Protein AF-A0A5N5GN73-F1 (afdb_monomer_lite)

InterPro domains:
  IPR004364 Aminoacyl-tRNA synthetase, class II (D/K/N) [PF00152] (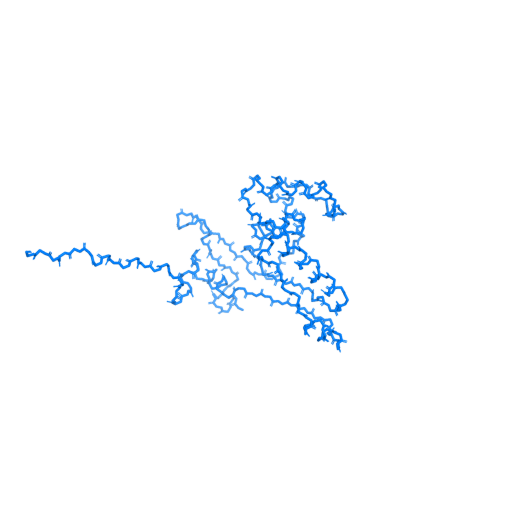78-173)
  IPR006195 Aminoacyl-tRNA synthetase, class II [PS50862] (1-175)
  IPR045864 Class II Aminoacyl-tRNA synthetase/Biotinyl protein ligase (BPL) and lipoyl protein ligase (LPL) [G3DSA:3.30.930.10] (1-94)
  IPR045864 Class II Aminoacyl-tRNA synthetase/Biotinyl protein ligase (BPL) and lipoyl protein ligase (LPL) [G3DSA:3.30.930.10] (95-174)
  IPR045864 Class II Aminoacyl-tRNA synthetase/Biotinyl protein ligase (BPL) and lipoyl protein ligase (LPL) [SSF55681] (2-174)

Structure (mmCIF, N/CA/C/O backbone):
data_AF-A0A5N5GN73-F1
#
_entry.id   AF-A0A5N5GN73-F1
#
loop_
_atom_site.group_PDB
_atom_site.id
_atom_site.type_symbol
_atom_site.label_atom_id
_atom_site.label_alt_id
_atom_site.label_comp_id
_atom_site.label_asym_id
_atom_site.label_entity_id
_atom_site.label_seq_id
_atom_site.pdbx_PDB_ins_code
_atom_site.Cartn_x
_atom_site.Cartn_y
_atom_site.Cartn_z
_atom_site.occupancy
_atom_site.B_iso_or_equiv
_atom_site.auth_seq_id
_atom_site.auth_comp_id
_atom_site.auth_asym_id
_atom_site.auth_atom_id
_atom_site.pdbx_PDB_model_num
ATOM 1 N N . MET A 1 1 ? -19.623 6.384 3.994 1.00 83.19 1 MET A N 1
ATOM 2 C CA . MET A 1 1 ? -19.150 5.211 4.756 1.00 83.19 1 MET A CA 1
ATOM 3 C C . MET A 1 1 ? -19.052 5.470 6.258 1.00 83.19 1 MET A C 1
ATOM 5 O O . MET A 1 1 ? -20.033 5.169 6.905 1.00 83.19 1 MET A O 1
ATOM 9 N N . VAL A 1 2 ? -17.987 6.051 6.840 1.00 85.25 2 VAL A N 1
ATOM 10 C CA . VAL A 1 2 ? -17.882 6.176 8.324 1.00 85.25 2 VAL A CA 1
ATOM 11 C C . VAL A 1 2 ? -19.100 6.877 8.938 1.00 85.25 2 VAL A C 1
ATOM 13 O O . VAL A 1 2 ? -19.810 6.265 9.722 1.00 85.25 2 VAL A O 1
ATOM 16 N N . LYS A 1 3 ? -19.448 8.080 8.459 1.00 87.88 3 LYS A N 1
ATOM 17 C CA . LYS A 1 3 ? -20.665 8.802 8.883 1.00 87.88 3 LYS A CA 1
ATOM 18 C C . LYS A 1 3 ? -21.958 7.992 8.770 1.00 87.88 3 LYS A C 1
ATOM 20 O O . LYS A 1 3 ? -22.869 8.183 9.564 1.00 87.88 3 LYS A O 1
ATOM 25 N N . GLU A 1 4 ? -22.051 7.140 7.762 1.00 90.25 4 GLU A N 1
ATOM 26 C CA . GLU A 1 4 ? -23.243 6.337 7.492 1.00 90.25 4 GLU A CA 1
ATOM 27 C C . GLU A 1 4 ? -23.333 5.127 8.429 1.00 90.25 4 GLU A C 1
ATOM 29 O O . GLU A 1 4 ? -24.420 4.791 8.878 1.00 90.25 4 GLU A O 1
ATOM 34 N N . LEU A 1 5 ? -22.192 4.522 8.774 1.00 87.69 5 LEU A N 1
ATOM 35 C CA . LEU A 1 5 ? -22.117 3.353 9.649 1.00 87.69 5 LEU A CA 1
ATOM 36 C C . LEU A 1 5 ? -22.121 3.719 11.140 1.00 87.69 5 LEU A C 1
ATOM 38 O O . LEU A 1 5 ? -22.726 3.012 11.937 1.00 87.69 5 LEU A O 1
ATOM 42 N N . THR A 1 6 ? -21.453 4.808 11.529 1.00 86.19 6 THR A N 1
ATOM 43 C CA . THR A 1 6 ? -21.243 5.181 12.942 1.00 86.19 6 THR A CA 1
ATOM 44 C C . THR A 1 6 ? -22.049 6.407 13.378 1.00 86.19 6 THR A C 1
ATOM 46 O O . THR A 1 6 ? -22.030 6.776 14.550 1.00 86.19 6 THR A O 1
ATOM 49 N N . GLY A 1 7 ? -22.750 7.070 12.453 1.00 87.50 7 GLY A N 1
ATOM 50 C CA . GLY A 1 7 ? -23.522 8.289 12.720 1.00 87.50 7 GLY A CA 1
ATOM 51 C C . GLY A 1 7 ? -22.687 9.573 12.835 1.00 87.50 7 GLY A C 1
ATOM 52 O O . GLY A 1 7 ? -23.255 10.654 12.989 1.00 87.50 7 GLY A O 1
ATOM 53 N N . GLY A 1 8 ? -21.356 9.496 12.721 1.00 90.19 8 GLY A N 1
ATOM 54 C CA . GLY A 1 8 ? -20.455 10.646 12.836 1.00 90.19 8 GLY A CA 1
ATOM 55 C C . GLY A 1 8 ? -19.137 10.466 12.080 1.00 90.19 8 GLY A C 1
ATOM 56 O O . GLY A 1 8 ? -18.866 9.419 11.506 1.00 90.19 8 GLY A O 1
ATOM 57 N N . TYR A 1 9 ? -18.306 11.509 12.052 1.00 88.06 9 TYR A N 1
ATOM 58 C CA . TYR A 1 9 ? -16.976 11.446 11.425 1.00 88.06 9 TYR A CA 1
ATOM 59 C C . TYR A 1 9 ? -15.865 11.039 12.393 1.00 88.06 9 TYR A C 1
ATOM 61 O O . TYR A 1 9 ? -14.757 10.760 11.955 1.00 88.06 9 TYR A O 1
ATOM 69 N N . LYS A 1 10 ? -16.150 10.996 13.694 1.00 88.62 10 LYS A N 1
ATOM 70 C CA . LYS A 1 10 ? -15.166 10.705 14.732 1.00 88.62 10 LYS A CA 1
ATOM 71 C C . LYS A 1 10 ? -15.410 9.322 15.302 1.00 88.62 10 LYS A C 1
ATOM 73 O O . LYS A 1 10 ? -16.535 9.020 15.698 1.00 88.62 10 LYS A O 1
ATOM 78 N N . ILE A 1 11 ? -14.363 8.510 15.357 1.00 86.62 11 ILE A N 1
ATOM 79 C CA . ILE A 1 11 ? -14.387 7.201 16.012 1.00 86.62 11 ILE A CA 1
ATOM 80 C C . ILE A 1 11 ? -13.299 7.146 17.078 1.00 86.62 11 ILE A C 1
ATOM 82 O O . ILE A 1 11 ? -12.292 7.849 16.988 1.00 86.62 11 ILE A O 1
ATOM 86 N N . LYS A 1 12 ? -13.507 6.306 18.087 1.00 85.31 12 LYS A N 1
ATOM 87 C CA . LYS A 1 12 ? -12.486 5.985 19.082 1.00 85.31 12 LYS A CA 1
ATOM 88 C C . LYS A 1 12 ? -11.884 4.639 18.718 1.00 85.31 12 LYS A C 1
ATOM 90 O O . LYS A 1 12 ? -12.635 3.719 18.413 1.00 85.31 12 LYS A O 1
ATOM 95 N N . TYR A 1 13 ? -10.564 4.555 18.744 1.00 82.00 13 TYR A N 1
ATOM 96 C CA . TYR A 1 13 ? -9.829 3.339 18.434 1.00 82.00 13 TYR A CA 1
ATOM 97 C C . TYR A 1 13 ? -8.749 3.100 19.484 1.00 82.00 13 TYR A C 1
ATOM 99 O O . TYR A 1 13 ? -8.025 4.015 19.872 1.00 82.00 13 TYR A O 1
ATOM 107 N N . GLN A 1 14 ? -8.619 1.873 19.957 1.00 80.81 14 GLN A N 1
ATOM 108 C CA . GLN A 1 14 ? -7.619 1.473 20.933 1.00 80.81 14 GLN A CA 1
ATOM 109 C C . GLN A 1 14 ? -6.432 0.871 20.191 1.00 80.81 14 GLN A C 1
ATOM 111 O O . GLN A 1 14 ? -6.360 -0.334 19.983 1.00 80.81 14 GLN A O 1
ATOM 116 N N . SER A 1 15 ? -5.477 1.706 19.775 1.00 71.19 15 SER A N 1
ATOM 117 C CA . SER A 1 15 ? -4.307 1.231 19.022 1.00 71.19 15 SER A CA 1
ATOM 118 C C . SER A 1 15 ? -3.228 0.584 19.896 1.00 71.19 15 SER A C 1
ATOM 120 O O . SER A 1 15 ? -2.406 -0.173 19.390 1.00 71.19 15 SER A O 1
ATOM 122 N N . ASN A 1 16 ? -3.193 0.896 21.197 1.00 67.81 16 ASN A N 1
ATOM 123 C CA . ASN A 1 16 ? -2.034 0.634 22.058 1.00 67.81 16 ASN A CA 1
ATOM 124 C C . ASN A 1 16 ? -2.311 -0.367 23.199 1.00 67.81 16 ASN A C 1
ATOM 126 O O . ASN A 1 16 ? -1.619 -0.320 24.223 1.00 67.81 16 ASN A O 1
ATOM 130 N N . GLY A 1 17 ? -3.299 -1.249 23.022 1.00 66.88 17 GLY A N 1
ATOM 131 C CA . GLY A 1 17 ? -3.781 -2.181 24.047 1.00 66.88 17 GLY A CA 1
ATOM 132 C C . GLY A 1 17 ? -5.007 -1.655 24.800 1.00 66.88 17 GLY A C 1
ATOM 133 O O . GLY A 1 17 ? -5.210 -0.446 24.879 1.00 66.88 17 GLY A O 1
ATOM 134 N N . LEU A 1 18 ? -5.817 -2.575 25.340 1.00 69.19 18 LEU A N 1
ATOM 135 C CA . LEU A 1 18 ? -7.067 -2.275 26.067 1.00 69.19 18 LEU A CA 1
ATOM 136 C C . LEU A 1 18 ? -6.860 -1.408 27.325 1.00 69.19 18 LEU A C 1
ATOM 138 O O . LEU A 1 18 ? -7.794 -0.785 27.818 1.00 69.19 18 LEU A O 1
ATOM 142 N N . ASP A 1 19 ? -5.628 -1.369 27.835 1.00 72.06 19 ASP A N 1
ATOM 143 C CA . ASP A 1 19 ? -5.268 -0.682 29.077 1.00 72.06 19 ASP A CA 1
ATOM 144 C C . ASP A 1 19 ? -4.905 0.802 28.885 1.00 72.06 19 ASP A C 1
ATOM 146 O O . ASP A 1 19 ? -4.607 1.492 29.861 1.00 72.06 19 ASP A O 1
ATOM 150 N N . LYS A 1 20 ? -4.870 1.305 27.643 1.00 76.50 20 LYS A N 1
ATOM 151 C CA . LYS A 1 20 ? -4.515 2.702 27.340 1.00 76.50 20 LYS A CA 1
ATOM 152 C C . LYS A 1 20 ? -5.705 3.485 26.809 1.00 76.50 20 LYS A C 1
ATOM 154 O O . LYS A 1 20 ? -6.627 2.922 26.226 1.00 76.50 20 LYS A O 1
ATOM 159 N N . ASP A 1 21 ? -5.640 4.804 26.975 1.00 76.75 21 ASP A N 1
ATOM 160 C CA . ASP A 1 21 ? -6.690 5.696 26.497 1.00 76.75 21 ASP A CA 1
ATOM 161 C C . ASP A 1 21 ? -6.907 5.550 24.977 1.00 76.75 21 ASP A C 1
ATOM 163 O O . ASP A 1 21 ? -5.931 5.541 24.212 1.00 76.75 21 ASP A O 1
ATOM 167 N N . PRO A 1 22 ? -8.170 5.452 24.520 1.00 80.25 22 PRO A N 1
ATOM 168 C CA . PRO A 1 22 ? -8.491 5.376 23.103 1.00 80.25 22 PRO A CA 1
ATOM 169 C C . PRO A 1 22 ? -8.032 6.633 22.361 1.00 80.25 22 PRO A C 1
ATOM 171 O O . PRO A 1 22 ? -8.245 7.756 22.826 1.00 80.25 22 PRO A O 1
ATOM 174 N N . ILE A 1 23 ? -7.478 6.450 21.165 1.00 82.50 23 ILE A N 1
ATOM 175 C CA . ILE A 1 23 ? -7.202 7.552 20.247 1.00 82.50 23 ILE A CA 1
ATOM 176 C C . ILE A 1 23 ? -8.485 7.946 19.509 1.00 82.50 23 ILE A C 1
ATOM 178 O O . ILE A 1 23 ? -9.277 7.094 19.105 1.00 82.50 23 ILE A O 1
ATOM 182 N N . GLU A 1 24 ? -8.706 9.248 19.335 1.00 84.56 24 GLU A N 1
ATOM 183 C CA . GLU A 1 24 ? -9.788 9.761 18.492 1.00 84.56 24 GLU A CA 1
ATOM 184 C C . GLU A 1 24 ? -9.281 9.904 17.055 1.00 84.56 24 GLU A C 1
ATOM 186 O O . GLU A 1 24 ? -8.277 10.574 16.807 1.00 84.56 24 GLU A O 1
ATOM 191 N N . ILE A 1 25 ? -9.984 9.281 16.111 1.00 84.50 25 ILE A N 1
ATOM 192 C CA . ILE A 1 25 ? -9.690 9.360 14.681 1.00 84.50 25 ILE A CA 1
ATOM 193 C C . ILE A 1 25 ? -10.801 10.158 14.007 1.00 84.50 25 ILE A C 1
ATOM 195 O O . ILE A 1 25 ? -11.979 9.804 14.101 1.00 84.50 25 ILE A O 1
ATOM 199 N N . ASP A 1 26 ? -10.414 11.233 13.320 1.00 85.50 26 ASP A N 1
ATOM 200 C CA . ASP A 1 26 ? -11.323 12.137 12.619 1.00 85.50 26 ASP A CA 1
ATOM 201 C C . ASP A 1 26 ? -11.296 11.885 11.102 1.00 85.50 26 ASP A C 1
ATOM 203 O O . ASP A 1 26 ? -10.281 12.082 10.436 1.00 85.50 26 ASP A O 1
ATOM 207 N N . PHE A 1 27 ? -12.436 11.462 10.556 1.00 85.69 27 PHE A N 1
ATOM 208 C CA . PHE A 1 27 ? -12.673 11.218 9.131 1.00 85.69 27 PHE A CA 1
ATOM 209 C C . PHE A 1 27 ? -13.333 12.407 8.417 1.00 85.69 27 PHE A C 1
ATOM 211 O O . PHE A 1 27 ? -13.915 12.236 7.341 1.00 85.69 27 PHE A O 1
ATOM 218 N N . THR A 1 28 ? -13.299 13.605 9.000 1.00 86.44 28 THR A N 1
ATOM 219 C CA . THR A 1 28 ? -13.846 14.806 8.363 1.00 86.44 28 THR A CA 1
ATOM 220 C C . THR A 1 28 ? -12.982 15.195 7.153 1.00 86.44 28 THR A C 1
ATOM 222 O O . THR A 1 28 ? -11.791 15.460 7.311 1.00 86.44 28 THR A O 1
ATOM 225 N N . PRO A 1 29 ? -13.538 15.239 5.926 1.00 86.62 29 PRO A N 1
ATOM 226 C CA . PRO A 1 29 ? -12.792 15.686 4.755 1.00 86.62 29 PRO A CA 1
ATOM 227 C C . PRO A 1 29 ? -12.558 17.211 4.791 1.00 86.62 29 PRO A C 1
ATOM 229 O O . PRO A 1 29 ? -13.382 17.937 5.352 1.00 86.62 29 PRO A O 1
ATOM 232 N N . PRO A 1 30 ? -11.509 17.734 4.126 1.00 87.94 30 PRO A N 1
ATOM 233 C CA . PRO A 1 30 ? -10.509 17.014 3.336 1.00 87.94 30 PRO A CA 1
ATOM 234 C C . PRO A 1 30 ? -9.457 16.315 4.209 1.00 87.94 30 PRO A C 1
ATOM 236 O O . PRO A 1 30 ? -8.999 16.865 5.206 1.00 87.94 30 PRO A O 1
ATOM 239 N N . PHE A 1 31 ? -9.030 15.119 3.797 1.00 83.00 31 PHE A N 1
ATOM 240 C CA . PHE A 1 31 ? -7.969 14.395 4.498 1.00 83.00 31 PHE A CA 1
ATOM 241 C C . PHE A 1 31 ? -6.622 15.116 4.373 1.00 83.00 31 PHE A C 1
ATOM 243 O O . PHE A 1 31 ? -6.313 15.713 3.334 1.00 83.00 31 PHE A O 1
ATOM 250 N N . ARG A 1 32 ? -5.812 15.036 5.436 1.00 81.00 32 ARG A N 1
ATOM 251 C CA . ARG A 1 32 ? -4.443 15.561 5.444 1.00 81.00 32 ARG A CA 1
ATOM 252 C C . ARG A 1 32 ? -3.632 14.866 4.349 1.00 81.00 32 ARG A C 1
ATOM 254 O O . ARG A 1 32 ? -3.589 13.642 4.295 1.00 81.00 32 ARG A O 1
ATOM 261 N N . ARG A 1 33 ? -2.980 15.659 3.498 1.00 80.88 33 ARG A N 1
ATOM 262 C CA . ARG A 1 33 ? -1.974 15.181 2.543 1.00 80.88 33 ARG A CA 1
ATOM 263 C C . ARG A 1 33 ? -0.599 15.350 3.168 1.00 80.88 33 ARG A C 1
ATOM 265 O O . ARG A 1 33 ? -0.354 16.369 3.813 1.00 80.88 33 ARG A O 1
ATOM 272 N N . ILE A 1 34 ? 0.250 14.353 2.989 1.00 79.50 34 ILE A N 1
ATOM 273 C CA . ILE A 1 34 ? 1.614 14.340 3.505 1.00 79.50 34 ILE A CA 1
ATOM 274 C C . ILE A 1 34 ? 2.581 13.975 2.383 1.00 79.50 34 ILE A C 1
ATOM 276 O O . ILE A 1 34 ? 2.219 13.196 1.502 1.00 79.50 34 ILE A O 1
ATOM 280 N N . ASP A 1 35 ? 3.782 14.546 2.422 1.00 82.06 35 ASP A N 1
ATOM 281 C CA . ASP A 1 35 ? 4.903 14.069 1.619 1.00 82.06 35 ASP A CA 1
ATOM 282 C C . ASP A 1 35 ? 5.616 12.940 2.376 1.00 82.06 35 ASP A C 1
ATOM 284 O O . ASP A 1 35 ? 5.873 13.048 3.579 1.00 82.06 35 ASP A O 1
ATOM 288 N N . MET A 1 36 ? 5.891 11.839 1.677 1.00 82.81 36 MET A N 1
ATOM 289 C CA . MET A 1 36 ? 6.459 10.628 2.269 1.00 82.81 36 MET A CA 1
ATOM 290 C C . MET A 1 36 ? 7.828 10.894 2.905 1.00 82.81 36 MET A C 1
ATOM 292 O O . MET A 1 36 ? 8.067 10.494 4.044 1.00 82.81 36 MET A O 1
ATOM 296 N N . VAL A 1 37 ? 8.727 11.573 2.189 1.00 81.75 37 VAL A N 1
ATOM 297 C CA . VAL A 1 37 ? 10.109 11.779 2.639 1.00 81.75 37 VAL A CA 1
ATOM 298 C C . VAL A 1 37 ? 10.135 12.765 3.800 1.00 81.75 37 VAL A C 1
ATOM 300 O O . VAL A 1 37 ? 10.828 12.535 4.793 1.00 81.75 37 VAL A O 1
ATOM 303 N N . GLU A 1 38 ? 9.331 13.826 3.728 1.00 83.81 38 GLU A N 1
ATOM 304 C CA . GLU A 1 38 ? 9.221 14.803 4.812 1.00 83.81 38 GLU A CA 1
ATOM 305 C C . GLU A 1 38 ? 8.668 14.188 6.105 1.00 83.81 38 GLU A C 1
ATOM 307 O O . GLU A 1 38 ? 9.214 14.430 7.186 1.00 83.81 38 GLU A O 1
ATOM 312 N N . GLU A 1 39 ? 7.615 13.367 6.027 1.00 82.44 39 GLU A N 1
ATOM 313 C CA . GLU A 1 39 ? 7.068 12.723 7.225 1.00 82.44 39 GLU A CA 1
ATOM 314 C C . GLU A 1 39 ? 7.982 11.621 7.761 1.00 82.44 39 GLU A C 1
ATOM 316 O O . GLU A 1 39 ? 8.121 11.518 8.978 1.00 82.44 39 GLU A O 1
ATOM 321 N N . LEU A 1 40 ? 8.672 10.848 6.915 1.00 81.88 40 LEU A N 1
ATOM 322 C CA . LEU A 1 40 ? 9.693 9.905 7.391 1.00 81.88 40 LEU A CA 1
ATOM 323 C C . LEU A 1 40 ? 10.825 10.638 8.123 1.00 81.88 40 LEU A C 1
ATOM 325 O O . LEU A 1 40 ? 11.233 10.223 9.211 1.00 81.88 40 LEU A O 1
ATOM 329 N N . ASN A 1 41 ? 11.278 11.773 7.586 1.00 84.50 41 ASN A N 1
ATOM 330 C CA . ASN A 1 41 ? 12.267 12.627 8.240 1.00 84.50 41 ASN A CA 1
ATOM 331 C C . ASN A 1 41 ? 11.763 13.147 9.595 1.00 84.50 41 ASN A C 1
ATOM 333 O O . ASN A 1 41 ? 12.502 13.142 10.579 1.00 84.50 41 ASN A O 1
ATOM 337 N N . LYS A 1 42 ? 10.484 13.518 9.689 1.00 83.00 42 LYS A N 1
ATOM 338 C CA . LYS A 1 42 ? 9.875 14.042 10.917 1.00 83.00 42 LYS A CA 1
ATOM 339 C C . LYS A 1 42 ? 9.589 12.975 11.977 1.00 83.00 42 LYS A C 1
ATOM 341 O O . LYS A 1 42 ? 9.882 13.199 13.149 1.00 83.00 42 LYS A O 1
ATOM 346 N N . ILE A 1 43 ? 8.995 11.847 11.591 1.00 78.38 43 ILE A N 1
ATOM 347 C CA . ILE A 1 43 ? 8.542 10.784 12.503 1.00 78.38 43 ILE A CA 1
ATOM 348 C C . ILE A 1 43 ? 9.732 9.963 12.994 1.00 78.38 43 ILE A C 1
ATOM 350 O O . ILE A 1 43 ? 9.870 9.732 14.194 1.00 78.38 43 ILE A O 1
ATOM 354 N N . ALA A 1 44 ? 10.603 9.537 12.078 1.00 75.06 44 ALA A N 1
ATOM 355 C CA . ALA A 1 44 ? 11.747 8.693 12.406 1.00 75.06 44 ALA A CA 1
ATOM 356 C C . ALA A 1 44 ? 13.030 9.501 12.693 1.00 75.06 44 ALA A C 1
ATOM 358 O O . ALA A 1 44 ? 14.057 8.917 13.053 1.00 75.06 44 ALA A O 1
ATOM 359 N N . GLY A 1 45 ? 12.980 10.837 12.586 1.00 78.06 45 GLY A N 1
ATOM 360 C CA . GLY A 1 45 ? 14.133 11.716 12.806 1.00 78.06 45 GLY A CA 1
ATOM 361 C C . GLY A 1 45 ? 15.230 11.502 11.762 1.00 78.06 45 GLY A C 1
ATOM 362 O O . GLY A 1 45 ? 16.415 11.486 12.103 1.00 78.06 45 GLY A O 1
ATOM 363 N N . LEU A 1 46 ? 14.828 11.236 10.519 1.00 77.75 46 LEU A N 1
ATOM 364 C CA . LEU A 1 46 ? 15.723 10.937 9.405 1.00 77.75 46 LEU A CA 1
ATOM 365 C C . LEU A 1 46 ? 16.092 12.207 8.638 1.00 77.75 46 LEU A C 1
ATOM 367 O O . LEU A 1 46 ? 15.452 13.248 8.773 1.00 77.75 46 LEU A O 1
ATOM 371 N N . ASN A 1 47 ? 17.152 12.113 7.841 1.00 78.75 47 ASN A N 1
ATOM 372 C CA . ASN A 1 47 ? 17.565 13.175 6.931 1.00 78.75 47 ASN A CA 1
ATOM 373 C C . ASN A 1 47 ? 17.797 12.593 5.534 1.00 78.75 47 ASN A C 1
ATOM 375 O O . ASN A 1 47 ? 18.922 12.529 5.040 1.00 78.75 47 ASN A O 1
ATOM 379 N N . ILE A 1 48 ? 16.720 12.078 4.947 1.00 77.69 48 ILE A N 1
ATOM 380 C CA . ILE A 1 48 ? 16.696 11.529 3.594 1.00 77.69 48 ILE A CA 1
ATOM 381 C C . ILE A 1 48 ? 16.563 12.693 2.610 1.00 77.69 48 ILE A C 1
ATOM 383 O O . ILE A 1 48 ? 15.621 13.483 2.710 1.00 77.69 48 ILE A O 1
ATOM 387 N N . ASN A 1 49 ? 17.491 12.779 1.654 1.00 77.06 49 ASN A N 1
ATOM 388 C CA . ASN A 1 49 ? 17.410 13.718 0.539 1.00 77.06 49 ASN A CA 1
ATOM 389 C C . ASN A 1 49 ? 16.656 13.065 -0.640 1.00 77.06 49 ASN A C 1
ATOM 391 O O . ASN A 1 49 ? 17.145 12.058 -1.162 1.00 77.06 49 ASN A O 1
ATOM 395 N N . PRO A 1 50 ? 15.506 13.608 -1.087 1.00 73.06 50 PRO A N 1
ATOM 396 C CA . PRO A 1 50 ? 14.723 13.021 -2.176 1.00 73.06 50 PRO A CA 1
ATOM 397 C C . PRO A 1 50 ? 15.447 13.016 -3.533 1.00 73.06 50 PRO A C 1
ATOM 399 O O . PRO A 1 50 ? 15.139 12.181 -4.379 1.00 73.06 50 PRO A O 1
ATOM 402 N N . GLU A 1 51 ? 16.426 13.900 -3.748 1.00 75.50 51 GLU A N 1
ATOM 403 C CA . GLU A 1 51 ? 17.154 13.989 -5.025 1.00 75.50 51 GLU A CA 1
ATOM 404 C C . GLU A 1 51 ? 18.268 12.939 -5.173 1.00 75.50 51 GLU A C 1
ATOM 406 O O . GLU A 1 51 ? 18.704 12.665 -6.289 1.00 75.50 51 GLU A O 1
ATOM 411 N N . ASP A 1 52 ? 18.708 12.319 -4.072 1.00 77.38 52 ASP A N 1
ATOM 412 C CA . ASP A 1 52 ? 19.882 11.430 -4.043 1.00 77.38 52 ASP A CA 1
ATOM 413 C C . ASP A 1 52 ? 19.538 9.962 -3.734 1.00 77.38 52 ASP A C 1
ATOM 415 O O . ASP A 1 52 ? 20.383 9.154 -3.364 1.00 77.38 52 ASP A O 1
ATOM 419 N N . LEU A 1 53 ? 18.277 9.563 -3.911 1.00 77.75 53 LEU A N 1
ATOM 420 C CA . LEU A 1 53 ? 17.803 8.216 -3.557 1.00 77.75 53 LEU A CA 1
ATOM 421 C C . LEU A 1 53 ? 18.467 7.078 -4.362 1.00 77.75 53 LEU A C 1
ATOM 423 O O . LEU A 1 53 ? 18.364 5.908 -3.995 1.00 77.75 53 LEU A O 1
ATOM 427 N N . SER A 1 54 ? 19.160 7.401 -5.454 1.00 76.50 54 SER A N 1
ATOM 428 C CA . SER A 1 54 ? 19.860 6.418 -6.291 1.00 76.50 54 SER A CA 1
ATOM 429 C C . SER A 1 54 ? 21.333 6.213 -5.907 1.00 76.50 54 SER A C 1
ATOM 431 O O . SER A 1 54 ? 21.991 5.367 -6.514 1.00 76.50 54 SER A O 1
ATOM 433 N N . SER A 1 55 ? 21.866 6.961 -4.934 1.00 82.75 55 SER A N 1
ATOM 434 C CA . SER A 1 55 ? 23.272 6.861 -4.530 1.00 82.75 55 SER A CA 1
ATOM 435 C C . SER A 1 55 ? 23.549 5.663 -3.619 1.00 82.75 55 SER A C 1
ATOM 437 O O . SER A 1 55 ? 22.673 5.142 -2.916 1.00 82.75 55 SER A O 1
ATOM 439 N N . ALA A 1 56 ? 24.801 5.197 -3.630 1.00 82.62 56 ALA A N 1
ATOM 440 C CA . ALA A 1 56 ? 25.239 4.108 -2.759 1.00 82.62 56 ALA A CA 1
ATOM 441 C C . ALA A 1 56 ? 25.250 4.549 -1.285 1.00 82.62 56 ALA A C 1
ATOM 443 O O . ALA A 1 56 ? 24.990 3.746 -0.386 1.00 82.62 56 ALA A O 1
ATOM 444 N N . GLU A 1 57 ? 25.505 5.834 -1.046 1.00 83.81 57 GLU A N 1
ATOM 445 C CA . GLU A 1 57 ? 25.486 6.487 0.255 1.00 83.81 57 GLU A CA 1
ATOM 446 C C . GLU A 1 57 ? 24.073 6.494 0.849 1.00 83.81 57 GLU A C 1
ATOM 448 O O . GLU A 1 57 ? 23.893 6.085 2.000 1.00 83.81 57 GLU A O 1
ATOM 453 N N . ALA A 1 58 ? 23.062 6.875 0.059 1.00 82.81 58 ALA A N 1
ATOM 454 C CA . ALA A 1 58 ? 21.664 6.833 0.480 1.00 82.81 58 ALA A CA 1
ATOM 455 C C . ALA A 1 58 ? 21.219 5.401 0.804 1.00 82.81 58 ALA A C 1
ATOM 457 O O . ALA A 1 58 ? 20.574 5.159 1.827 1.00 82.81 58 ALA A O 1
ATOM 458 N N . ASN A 1 59 ? 21.623 4.429 -0.019 1.00 84.75 59 ASN A N 1
ATOM 459 C CA . ASN A 1 59 ? 21.333 3.021 0.229 1.00 84.75 59 ASN A CA 1
ATOM 460 C C . ASN A 1 59 ? 21.925 2.537 1.565 1.00 84.75 59 ASN A C 1
ATOM 462 O O . ASN A 1 59 ? 21.232 1.899 2.358 1.00 84.75 59 ASN A O 1
ATOM 466 N N . GLN A 1 60 ? 23.189 2.868 1.840 1.00 84.69 60 GLN A N 1
ATOM 467 C CA . GLN A 1 60 ? 23.849 2.483 3.086 1.00 84.69 60 GLN A CA 1
ATOM 468 C C . GLN A 1 60 ? 23.210 3.159 4.306 1.00 84.69 60 GLN A C 1
ATOM 470 O O . GLN A 1 60 ? 22.964 2.493 5.311 1.00 84.69 60 GLN A O 1
ATOM 475 N N . TYR A 1 61 ? 22.863 4.443 4.197 1.00 86.75 61 TYR A N 1
ATOM 476 C CA . TYR A 1 61 ? 22.144 5.161 5.247 1.00 86.75 61 TYR A CA 1
ATOM 477 C C . TYR A 1 61 ? 20.809 4.484 5.584 1.00 86.75 61 TYR A C 1
ATOM 479 O O . TYR A 1 61 ? 20.526 4.212 6.750 1.00 86.75 61 TYR A O 1
ATOM 487 N N . LEU A 1 62 ? 20.011 4.138 4.570 1.00 85.31 62 LEU A N 1
ATOM 488 C CA . LEU A 1 62 ? 18.724 3.472 4.771 1.00 85.31 62 LEU A CA 1
ATOM 489 C C . LEU A 1 62 ? 18.872 2.073 5.377 1.00 85.31 62 LEU A C 1
ATOM 491 O O . LEU A 1 62 ? 18.050 1.683 6.207 1.00 85.31 62 LEU A O 1
ATOM 495 N N . LYS A 1 63 ? 19.935 1.334 5.035 1.00 85.06 63 LYS A N 1
ATOM 496 C CA . LYS A 1 63 ? 20.257 0.053 5.688 1.00 85.06 63 LYS A CA 1
ATOM 497 C C . LYS A 1 63 ? 20.515 0.234 7.177 1.00 85.06 63 LYS A C 1
ATOM 499 O O . LYS A 1 63 ? 20.011 -0.543 7.989 1.00 85.06 63 LYS A O 1
ATOM 504 N N . ASP A 1 64 ? 21.293 1.247 7.541 1.00 86.38 64 ASP A N 1
ATOM 505 C CA . ASP A 1 64 ? 21.637 1.517 8.936 1.00 86.38 64 ASP A CA 1
ATOM 506 C C . ASP A 1 64 ? 20.413 1.996 9.730 1.00 86.38 64 ASP A C 1
ATOM 508 O O . ASP A 1 64 ? 20.210 1.585 10.875 1.00 86.38 64 ASP A O 1
ATOM 512 N N . VAL A 1 65 ? 19.535 2.776 9.095 1.00 85.50 65 VAL A N 1
ATOM 513 C CA . VAL A 1 65 ? 18.231 3.166 9.646 1.00 85.50 65 VAL A CA 1
ATOM 514 C C . VAL A 1 65 ? 17.334 1.948 9.868 1.00 85.50 65 VAL A C 1
ATOM 516 O O . VAL A 1 65 ? 16.809 1.783 10.968 1.00 85.50 65 VAL A O 1
ATOM 519 N N . CYS A 1 66 ? 17.190 1.061 8.881 1.00 85.12 66 CYS A N 1
ATOM 520 C CA . CYS A 1 66 ? 16.379 -0.150 9.031 1.00 85.12 66 CYS A CA 1
ATOM 521 C C . CYS A 1 66 ? 16.884 -1.019 10.189 1.00 85.12 66 CYS A C 1
ATOM 523 O O . CYS A 1 66 ? 16.090 -1.452 11.020 1.00 85.12 66 CYS A O 1
ATOM 525 N N . LYS A 1 67 ? 18.207 -1.189 10.326 1.00 86.12 67 LYS A N 1
ATOM 526 C CA . LYS A 1 67 ? 18.808 -1.902 11.467 1.00 86.12 67 LYS A CA 1
ATOM 527 C C . LYS A 1 67 ? 18.521 -1.222 12.804 1.00 86.12 67 LYS A C 1
ATOM 529 O O . LYS A 1 67 ? 18.238 -1.909 13.780 1.00 86.12 67 LYS A O 1
ATOM 534 N N . LYS A 1 68 ? 18.583 0.112 12.864 1.00 86.75 68 LYS A N 1
ATOM 535 C CA . LYS A 1 68 ? 18.301 0.881 14.087 1.00 86.75 68 LYS A CA 1
ATOM 536 C C . LYS A 1 68 ? 16.874 0.656 14.593 1.00 86.75 68 LYS A C 1
ATOM 538 O O . LYS A 1 68 ? 16.668 0.613 15.802 1.00 86.75 68 LYS A O 1
ATOM 543 N N . PHE A 1 69 ? 15.914 0.523 13.684 1.00 84.69 69 PHE A N 1
ATOM 544 C CA . PHE A 1 69 ? 14.508 0.282 14.012 1.00 84.69 69 PHE A CA 1
ATOM 545 C C . PHE A 1 69 ? 14.124 -1.209 14.028 1.00 84.69 69 PHE A C 1
ATOM 547 O O . PHE A 1 69 ? 12.944 -1.518 14.143 1.00 84.69 69 PHE A O 1
ATOM 554 N N . ASP A 1 70 ? 15.100 -2.124 13.932 1.00 84.31 70 ASP A N 1
ATOM 555 C CA . ASP A 1 70 ? 14.896 -3.582 13.835 1.00 84.31 70 ASP A CA 1
ATOM 556 C C . ASP A 1 70 ? 13.935 -3.998 12.697 1.00 84.31 70 ASP A C 1
ATOM 558 O O . ASP A 1 70 ? 13.203 -4.987 12.771 1.00 84.31 70 ASP A O 1
ATOM 562 N N . ILE A 1 71 ? 13.940 -3.229 11.604 1.00 84.12 71 ILE A N 1
ATOM 563 C CA . ILE A 1 71 ? 13.131 -3.488 10.414 1.00 84.12 71 ILE A CA 1
ATOM 564 C C . ILE A 1 71 ? 13.879 -4.481 9.529 1.00 84.12 71 ILE A C 1
ATOM 566 O O . ILE A 1 71 ? 14.970 -4.212 9.019 1.00 84.12 71 ILE A O 1
ATOM 570 N N . LYS A 1 72 ? 13.272 -5.653 9.335 1.00 80.81 72 LYS A N 1
ATOM 571 C CA . LYS A 1 72 ? 13.839 -6.732 8.525 1.00 80.81 72 LYS A CA 1
ATOM 572 C C . LYS A 1 72 ? 13.520 -6.514 7.050 1.00 80.81 72 LYS A C 1
ATOM 574 O O . LYS A 1 72 ? 12.361 -6.561 6.649 1.00 80.81 72 LYS A O 1
ATOM 579 N N . CYS A 1 73 ? 14.563 -6.350 6.245 1.00 77.25 73 CYS A N 1
ATOM 580 C CA . CYS A 1 73 ? 14.486 -6.385 4.788 1.00 77.25 73 CYS A CA 1
ATOM 581 C C . CYS A 1 73 ? 15.153 -7.677 4.298 1.00 77.25 73 CYS A C 1
ATOM 583 O O . CYS A 1 73 ? 16.289 -7.960 4.685 1.00 77.25 73 CYS A O 1
ATOM 585 N N . SER A 1 74 ? 14.467 -8.479 3.476 1.00 77.56 74 SER A N 1
ATOM 586 C CA . SER A 1 74 ? 15.131 -9.578 2.766 1.00 77.56 74 SER A CA 1
ATOM 587 C C . SER A 1 74 ? 16.068 -9.007 1.694 1.00 77.56 74 SER A C 1
ATOM 589 O O . SER A 1 74 ? 15.976 -7.836 1.320 1.00 77.56 74 SER A O 1
ATOM 591 N N . ARG A 1 75 ? 17.034 -9.807 1.228 1.00 76.38 75 ARG A N 1
ATOM 592 C CA . ARG A 1 75 ? 17.891 -9.393 0.108 1.00 76.38 75 ARG A CA 1
ATOM 593 C C . ARG A 1 75 ? 17.072 -9.400 -1.194 1.00 76.38 75 ARG A C 1
ATOM 595 O O . ARG A 1 75 ? 16.173 -10.227 -1.302 1.00 76.38 75 ARG A O 1
ATOM 602 N N . PRO A 1 76 ? 17.368 -8.516 -2.166 1.00 77.56 76 PRO A N 1
ATOM 603 C CA . PRO A 1 76 ? 18.380 -7.463 -2.149 1.00 77.56 76 PRO A CA 1
ATOM 604 C C . PRO A 1 76 ? 17.917 -6.222 -1.373 1.00 77.56 76 PRO A C 1
ATOM 606 O O . PRO A 1 76 ? 16.768 -5.807 -1.445 1.00 77.56 76 PRO A O 1
ATOM 609 N N . GLU A 1 77 ? 18.843 -5.595 -0.651 1.00 81.69 77 GLU A N 1
ATOM 610 C CA . GLU A 1 77 ? 18.598 -4.379 0.136 1.00 81.69 77 GLU A CA 1
ATOM 611 C C . GLU A 1 77 ? 18.761 -3.122 -0.747 1.00 81.69 77 GLU A C 1
ATOM 613 O O . GLU A 1 77 ? 19.712 -2.349 -0.593 1.00 81.69 77 GLU A O 1
ATOM 618 N N . THR A 1 78 ? 17.884 -2.949 -1.739 1.00 81.69 78 THR A N 1
ATOM 619 C CA . THR A 1 78 ? 17.867 -1.763 -2.617 1.00 81.69 78 THR A CA 1
ATOM 620 C C . THR A 1 78 ? 17.210 -0.567 -1.918 1.00 81.69 78 THR A C 1
ATOM 622 O O . THR A 1 78 ? 16.442 -0.737 -0.972 1.00 81.69 78 THR A O 1
ATOM 625 N N . THR A 1 79 ? 17.504 0.661 -2.365 1.00 82.56 79 THR A N 1
ATOM 626 C CA . THR A 1 79 ? 16.971 1.887 -1.734 1.00 82.56 79 THR A CA 1
ATOM 627 C C . THR A 1 79 ? 15.445 1.872 -1.714 1.00 82.56 79 THR A C 1
ATOM 629 O O . THR A 1 79 ? 14.842 2.136 -0.679 1.00 82.56 79 THR A O 1
ATOM 632 N N . THR A 1 80 ? 14.822 1.482 -2.827 1.00 82.12 80 THR A N 1
ATOM 633 C CA . THR A 1 80 ? 13.365 1.383 -2.956 1.00 82.12 80 THR A CA 1
ATOM 634 C C . THR A 1 80 ? 12.763 0.414 -1.944 1.00 82.12 80 THR A C 1
ATOM 636 O O . THR A 1 80 ? 11.783 0.762 -1.302 1.00 82.12 80 THR A O 1
ATOM 639 N N . ARG A 1 81 ? 13.364 -0.767 -1.736 1.00 81.25 81 ARG A N 1
ATOM 640 C CA . ARG A 1 81 ? 12.843 -1.755 -0.776 1.00 81.25 81 ARG A CA 1
ATOM 641 C C . ARG A 1 81 ? 13.000 -1.312 0.672 1.00 81.25 81 ARG A C 1
ATOM 643 O O . ARG A 1 81 ? 12.117 -1.542 1.488 1.00 81.25 81 ARG A O 1
ATOM 650 N N . LEU A 1 82 ? 14.116 -0.666 0.997 1.00 84.19 82 LEU A N 1
ATOM 651 C CA . LEU A 1 82 ? 14.336 -0.132 2.340 1.00 84.19 82 LEU A CA 1
ATOM 652 C C . LEU A 1 82 ? 13.349 1.001 2.646 1.00 84.19 82 LEU A C 1
ATOM 654 O O . LEU A 1 82 ? 12.804 1.044 3.746 1.00 84.19 82 LEU A O 1
ATOM 658 N N . LEU A 1 83 ? 13.083 1.877 1.670 1.00 84.12 83 LEU A N 1
ATOM 659 C CA . LEU A 1 83 ? 12.051 2.909 1.785 1.00 84.12 83 LEU A CA 1
ATOM 660 C C . LEU A 1 83 ? 10.657 2.302 1.936 1.00 84.12 83 LEU A C 1
ATOM 662 O O . LEU A 1 83 ? 9.951 2.702 2.849 1.00 84.12 83 LEU A O 1
ATOM 666 N N . ASP A 1 84 ? 10.306 1.305 1.126 1.00 82.50 84 ASP A N 1
ATOM 667 C CA . ASP A 1 84 ? 9.018 0.603 1.197 1.00 82.50 84 ASP A CA 1
ATOM 668 C C . ASP A 1 84 ? 8.797 -0.058 2.568 1.00 82.50 84 ASP A C 1
ATOM 670 O O . ASP A 1 84 ? 7.752 0.109 3.186 1.00 82.50 84 ASP A O 1
ATOM 674 N N . LYS A 1 85 ? 9.812 -0.725 3.142 1.00 84.00 85 LYS A N 1
ATOM 675 C CA . LYS A 1 85 ? 9.694 -1.288 4.501 1.00 84.00 85 LYS A CA 1
ATOM 676 C C . LYS A 1 85 ? 9.592 -0.206 5.585 1.00 84.00 85 LYS A C 1
ATOM 678 O O . LYS A 1 85 ? 8.893 -0.414 6.576 1.00 84.00 85 LYS A O 1
ATOM 683 N N . LEU A 1 86 ? 10.272 0.933 5.427 1.00 83.19 86 LEU A N 1
ATOM 684 C CA . LEU A 1 86 ? 10.154 2.071 6.349 1.00 83.19 86 LEU A CA 1
ATOM 685 C C . LEU A 1 86 ? 8.769 2.722 6.254 1.00 83.19 86 LEU A C 1
ATOM 687 O O . LEU A 1 86 ? 8.145 2.983 7.282 1.00 83.19 86 LEU A O 1
ATOM 691 N N . GLU A 1 87 ? 8.269 2.938 5.042 1.00 79.44 87 GLU A N 1
ATOM 692 C CA . GLU A 1 87 ? 6.924 3.443 4.775 1.00 79.44 87 GLU A CA 1
ATOM 693 C C . GLU A 1 87 ? 5.867 2.483 5.326 1.00 79.44 87 GLU A C 1
ATOM 695 O O . GLU A 1 87 ? 5.000 2.899 6.093 1.00 79.44 87 GLU A O 1
ATOM 700 N N . GLY A 1 88 ? 5.992 1.188 5.040 1.00 76.38 88 GLY A N 1
ATOM 701 C CA . GLY A 1 88 ? 5.127 0.134 5.561 1.00 76.38 88 GLY A CA 1
ATOM 702 C C . GLY A 1 88 ? 5.059 0.117 7.089 1.00 76.38 88 GLY A C 1
ATOM 703 O O . GLY A 1 88 ? 3.996 -0.098 7.676 1.00 76.38 88 GLY A O 1
ATOM 704 N N . HIS A 1 89 ? 6.189 0.384 7.749 1.00 78.81 89 HIS A N 1
ATOM 705 C CA . HIS A 1 89 ? 6.289 0.391 9.205 1.00 78.81 89 HIS A CA 1
ATOM 706 C C . HIS A 1 89 ? 5.734 1.674 9.849 1.00 78.81 89 HIS A C 1
ATOM 708 O O . HIS A 1 89 ? 5.092 1.603 10.897 1.00 78.81 89 HIS A O 1
ATOM 714 N N . PHE A 1 90 ? 5.983 2.847 9.257 1.00 75.38 90 PHE A N 1
ATOM 715 C CA . PHE A 1 90 ? 5.655 4.140 9.875 1.00 75.38 90 PHE A CA 1
ATOM 716 C C . PHE A 1 90 ? 4.399 4.821 9.315 1.00 75.38 90 PHE A C 1
ATOM 718 O O . PHE A 1 90 ? 3.754 5.570 10.047 1.00 75.38 90 PHE A O 1
ATOM 725 N N . LEU A 1 91 ? 4.054 4.593 8.046 1.00 74.38 91 LEU A N 1
ATOM 726 C CA . LEU A 1 91 ? 3.042 5.354 7.304 1.00 74.38 91 LEU A CA 1
ATOM 727 C C . LEU A 1 91 ? 1.857 4.481 6.845 1.00 74.38 91 LEU A C 1
ATOM 729 O O . LEU A 1 91 ? 0.709 4.813 7.163 1.00 74.38 91 LEU A O 1
ATOM 733 N N . GLU A 1 92 ? 2.095 3.347 6.171 1.00 68.19 92 GLU A N 1
ATOM 734 C CA . GLU A 1 92 ? 1.022 2.534 5.551 1.00 68.19 92 GLU A CA 1
ATOM 735 C C . GLU A 1 92 ? 0.040 1.912 6.550 1.00 68.19 92 GLU A C 1
ATOM 737 O O . GLU A 1 92 ? -1.092 1.581 6.198 1.00 68.19 92 GLU A O 1
ATOM 742 N N . VAL A 1 93 ? 0.424 1.761 7.822 1.00 64.50 93 VAL A N 1
ATOM 743 C CA . VAL A 1 93 ? -0.498 1.280 8.869 1.00 64.50 93 VAL A CA 1
ATOM 744 C C . VAL A 1 93 ? -1.729 2.192 8.984 1.00 64.50 93 VAL A C 1
ATOM 746 O O . VAL A 1 93 ? -2.790 1.758 9.428 1.00 64.50 93 VAL A O 1
ATOM 749 N N . THR A 1 94 ? -1.603 3.449 8.554 1.00 61.16 94 THR A N 1
ATOM 750 C CA . THR A 1 94 ? -2.626 4.486 8.720 1.00 61.16 94 THR A CA 1
ATOM 751 C C . THR A 1 94 ? -3.255 4.968 7.413 1.00 61.16 94 THR A C 1
ATOM 753 O O . THR A 1 94 ? -4.230 5.719 7.462 1.00 61.16 94 THR A O 1
ATOM 756 N N . LEU A 1 95 ? -2.743 4.544 6.251 1.00 61.50 95 LEU A N 1
ATOM 757 C CA . LEU A 1 95 ? -3.111 5.111 4.952 1.00 61.50 95 LEU A CA 1
ATOM 758 C C . LEU A 1 95 ? -3.531 4.029 3.943 1.00 61.50 95 LEU A C 1
ATOM 760 O O . LEU A 1 95 ? -2.927 2.960 3.896 1.00 61.50 95 LEU A O 1
ATOM 764 N N . PRO A 1 96 ? -4.562 4.280 3.114 1.00 58.09 96 PRO A N 1
ATOM 765 C CA . PRO A 1 96 ? -4.861 3.436 1.962 1.00 58.09 96 PRO A CA 1
ATOM 766 C C . PRO A 1 96 ? -3.811 3.637 0.859 1.00 58.09 96 PRO A C 1
ATOM 768 O O . PRO A 1 96 ? -3.390 4.767 0.609 1.00 58.09 96 PRO A O 1
ATOM 771 N N . ASN A 1 97 ? -3.436 2.556 0.169 1.00 60.72 97 ASN A N 1
ATOM 772 C CA . ASN A 1 97 ? -2.483 2.617 -0.937 1.00 60.72 97 ASN A CA 1
ATOM 773 C C . ASN A 1 97 ? -3.196 3.027 -2.239 1.00 60.72 97 ASN A C 1
ATOM 775 O O . ASN A 1 97 ? -4.218 2.447 -2.626 1.00 60.72 97 ASN A O 1
ATOM 779 N N . ALA A 1 98 ? -2.660 4.042 -2.911 1.00 59.09 98 ALA A N 1
ATOM 780 C CA . ALA A 1 98 ? -3.144 4.524 -4.195 1.00 59.09 98 ALA A CA 1
ATOM 781 C C . ALA A 1 98 ? -1.971 5.024 -5.036 1.00 59.09 98 ALA A C 1
ATOM 783 O O . ALA A 1 98 ? -1.105 5.743 -4.541 1.00 59.09 98 ALA A O 1
ATOM 784 N N . TYR A 1 99 ? -1.981 4.694 -6.322 1.00 69.69 99 TYR A N 1
ATOM 785 C CA . TYR A 1 99 ? -0.955 5.127 -7.260 1.00 69.69 99 TYR A CA 1
ATOM 786 C C . 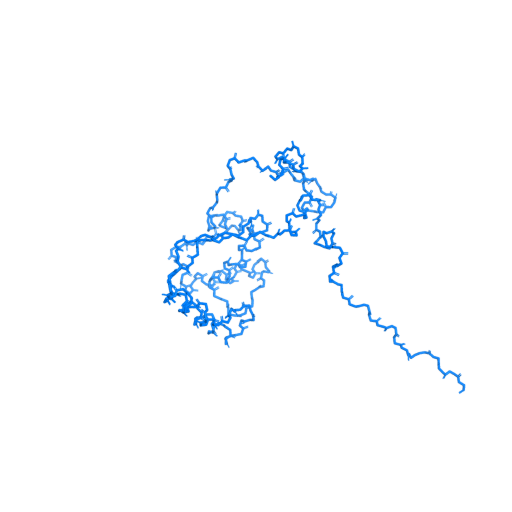TYR A 1 99 ? -1.558 5.389 -8.638 1.00 69.69 99 TYR A C 1
ATOM 788 O O . TYR A 1 99 ? -2.600 4.848 -9.020 1.00 69.69 99 TYR A O 1
ATOM 796 N N . THR A 1 100 ? -0.899 6.265 -9.391 1.00 58.91 100 THR A N 1
ATOM 797 C CA . THR A 1 100 ? -1.168 6.408 -10.821 1.00 58.91 100 THR A CA 1
ATOM 798 C C . THR A 1 100 ? -0.594 5.190 -11.528 1.00 58.91 100 THR A C 1
ATOM 800 O O . THR A 1 100 ? 0.576 4.861 -11.328 1.00 58.91 100 THR A O 1
ATOM 803 N N . GLU A 1 101 ? -1.404 4.527 -12.349 1.00 74.81 101 GLU A N 1
ATOM 804 C CA . GLU A 1 101 ? -0.979 3.312 -13.038 1.00 74.81 101 GLU A CA 1
ATOM 805 C C . GLU A 1 101 ? 0.096 3.622 -14.078 1.00 74.81 101 GLU A C 1
ATOM 807 O O . GLU A 1 101 ? -0.039 4.552 -14.883 1.00 74.81 101 GLU A O 1
ATOM 812 N N . LEU A 1 102 ? 1.159 2.815 -14.085 1.00 79.88 102 LEU A N 1
ATOM 813 C CA . LEU A 1 102 ? 2.161 2.869 -15.139 1.00 79.88 102 LEU A CA 1
ATOM 814 C C . LEU A 1 102 ? 1.566 2.252 -16.407 1.00 79.88 102 LEU A C 1
ATOM 816 O O . LEU A 1 102 ? 1.354 1.046 -16.489 1.00 79.88 102 LEU A O 1
ATOM 820 N N . ASN A 1 103 ? 1.316 3.087 -17.410 1.00 83.62 103 ASN A N 1
ATOM 821 C CA . ASN A 1 103 ? 0.725 2.667 -18.678 1.00 83.62 103 ASN A CA 1
ATOM 822 C C . ASN A 1 103 ? 1.735 2.558 -19.834 1.00 83.62 103 ASN A C 1
ATOM 824 O O . ASN A 1 103 ? 1.340 2.194 -20.940 1.00 83.62 103 ASN A O 1
ATOM 828 N N . ASP A 1 104 ? 3.019 2.857 -19.602 1.00 85.69 104 ASP A N 1
ATOM 829 C CA . ASP A 1 104 ? 4.080 2.680 -20.598 1.00 85.69 104 ASP A CA 1
ATOM 830 C C . ASP A 1 104 ? 4.579 1.219 -20.592 1.00 85.69 104 ASP A C 1
ATOM 832 O O . ASP A 1 104 ? 5.215 0.790 -19.619 1.00 85.69 104 ASP A O 1
ATOM 836 N N . PRO A 1 105 ? 4.334 0.440 -21.667 1.00 86.12 105 PRO A N 1
ATOM 837 C CA . PRO A 1 105 ? 4.710 -0.970 -21.723 1.00 86.12 105 PRO A CA 1
ATOM 838 C C . PRO A 1 105 ? 6.228 -1.192 -21.726 1.00 86.12 105 PRO A C 1
ATOM 840 O O . PRO A 1 105 ? 6.692 -2.216 -21.223 1.00 86.12 105 PRO A O 1
ATOM 843 N N . VAL A 1 106 ? 7.018 -0.257 -22.266 1.00 88.94 106 VAL A N 1
ATOM 844 C CA . VAL A 1 106 ? 8.483 -0.377 -22.323 1.00 88.94 106 VAL A CA 1
ATOM 845 C C . VAL A 1 106 ? 9.063 -0.200 -20.927 1.00 88.94 106 VAL A C 1
ATOM 847 O O . VAL A 1 106 ? 9.868 -1.020 -20.482 1.00 88.94 106 VAL A O 1
ATOM 850 N N . VAL A 1 107 ? 8.607 0.828 -20.205 1.00 88.06 107 VAL A N 1
ATOM 851 C CA . VAL A 1 107 ? 9.033 1.066 -18.819 1.00 88.06 107 VAL A CA 1
ATOM 852 C C . VAL A 1 107 ? 8.553 -0.066 -17.911 1.00 88.06 107 VAL A C 1
ATOM 854 O O . VAL A 1 107 ? 9.323 -0.537 -17.075 1.00 88.06 107 VAL A O 1
ATOM 857 N N . GLN A 1 108 ? 7.323 -0.558 -18.095 1.00 87.00 108 GLN A N 1
ATOM 858 C CA . GLN A 1 108 ? 6.808 -1.688 -17.318 1.00 87.00 108 GLN A CA 1
ATOM 859 C C . GLN A 1 108 ? 7.640 -2.959 -17.543 1.00 87.00 108 GLN A C 1
ATOM 861 O O . GLN A 1 108 ? 8.017 -3.626 -16.578 1.00 87.00 108 GLN A O 1
ATOM 866 N N . ARG A 1 109 ? 7.982 -3.280 -18.798 1.00 88.69 109 ARG A N 1
ATOM 867 C CA . ARG A 1 109 ? 8.816 -4.446 -19.126 1.00 88.69 109 ARG A CA 1
ATOM 868 C C . ARG A 1 109 ? 10.222 -4.313 -18.537 1.00 88.69 109 ARG A C 1
ATOM 870 O O . ARG A 1 109 ? 10.748 -5.287 -18.002 1.00 88.69 109 ARG A O 1
ATOM 877 N N . GLN A 1 110 ? 10.806 -3.113 -18.569 1.00 88.56 110 GLN A N 1
ATOM 878 C CA . GLN A 1 110 ? 12.094 -2.846 -17.926 1.00 88.56 110 GLN A CA 1
ATOM 879 C C . GLN A 1 110 ? 12.024 -3.077 -16.408 1.00 88.56 110 GLN A C 1
ATOM 881 O O . GLN A 1 110 ? 12.876 -3.772 -15.860 1.00 88.56 110 GLN A O 1
ATOM 886 N N . ARG A 1 111 ? 10.970 -2.586 -15.739 1.00 87.38 111 ARG A N 1
ATOM 887 C CA . ARG A 1 111 ? 10.762 -2.811 -14.298 1.00 87.38 111 ARG A CA 1
ATOM 888 C C . ARG A 1 111 ? 10.607 -4.291 -13.956 1.00 87.38 111 ARG A C 1
ATOM 890 O O . ARG A 1 111 ? 11.201 -4.740 -12.982 1.00 87.38 111 ARG A O 1
ATOM 897 N N . PHE A 1 112 ? 9.882 -5.068 -14.762 1.00 88.31 112 PHE A N 1
ATOM 898 C CA . PHE A 1 112 ? 9.813 -6.519 -14.564 1.00 88.31 112 PHE A CA 1
ATOM 899 C C . PHE A 1 112 ? 11.157 -7.217 -14.784 1.00 88.31 112 PHE A C 1
ATOM 901 O O . PHE A 1 112 ? 11.481 -8.152 -14.056 1.00 88.31 112 PHE A O 1
ATOM 908 N N . ALA A 1 113 ? 11.956 -6.774 -15.757 1.00 86.44 113 ALA A N 1
ATOM 909 C CA . ALA A 1 113 ? 13.291 -7.323 -15.974 1.00 86.44 113 ALA A CA 1
ATOM 910 C C . ALA A 1 113 ? 14.217 -7.055 -14.777 1.00 86.44 113 ALA A C 1
ATOM 912 O O . ALA A 1 113 ? 15.010 -7.922 -14.410 1.00 86.44 113 ALA A O 1
ATOM 913 N N . ASP A 1 114 ? 14.104 -5.884 -14.150 1.00 85.88 114 ASP A N 1
ATOM 914 C CA . ASP A 1 114 ? 14.872 -5.548 -12.952 1.00 85.88 114 ASP A CA 1
ATOM 915 C C . ASP A 1 114 ? 14.381 -6.332 -11.725 1.00 85.88 114 ASP A C 1
ATOM 917 O O . ASP A 1 114 ? 15.198 -6.942 -11.039 1.00 85.88 114 ASP A O 1
ATOM 921 N N . GLN A 1 115 ? 13.065 -6.487 -11.535 1.00 83.44 115 GLN A N 1
ATOM 922 C CA . GLN A 1 115 ? 12.524 -7.365 -10.486 1.00 83.44 115 GLN A CA 1
ATOM 923 C C . GLN A 1 115 ? 12.909 -8.839 -10.678 1.00 83.44 115 GLN A C 1
ATOM 925 O O . GLN A 1 115 ? 13.140 -9.558 -9.708 1.00 83.44 115 GLN A O 1
ATOM 930 N N . LEU A 1 116 ? 13.043 -9.311 -11.922 1.00 85.06 116 LEU A N 1
ATOM 931 C CA . LEU A 1 116 ? 13.532 -10.663 -12.194 1.00 85.06 116 LEU A CA 1
ATOM 932 C C . LEU A 1 116 ? 14.993 -10.837 -11.751 1.00 85.06 116 LEU A C 1
ATOM 934 O O . LEU A 1 116 ? 15.346 -11.898 -11.231 1.00 85.06 116 LEU A O 1
ATOM 938 N N . LYS A 1 117 ? 15.840 -9.813 -11.929 1.00 84.12 117 LYS A N 1
ATOM 939 C CA . LYS A 1 117 ? 17.215 -9.818 -11.400 1.00 84.12 117 LYS A CA 1
ATOM 940 C C . LYS A 1 117 ? 17.201 -9.835 -9.873 1.00 84.12 117 LYS A C 1
ATOM 942 O O . LYS A 1 117 ? 17.948 -10.610 -9.277 1.00 84.12 117 LYS A O 1
ATOM 947 N N . ASP A 1 118 ? 16.320 -9.053 -9.253 1.00 80.69 118 ASP A N 1
ATOM 948 C CA . ASP A 1 118 ? 16.171 -9.021 -7.796 1.00 80.69 118 ASP A CA 1
ATOM 949 C C . ASP A 1 118 ? 15.740 -10.393 -7.258 1.00 80.69 118 ASP A C 1
ATOM 951 O O . ASP A 1 118 ? 16.359 -10.923 -6.331 1.00 80.69 118 ASP A O 1
ATOM 955 N N . ARG A 1 119 ? 14.796 -11.057 -7.933 1.00 82.00 119 ARG A N 1
ATOM 956 C CA . ARG A 1 119 ? 14.391 -12.435 -7.627 1.00 82.00 119 ARG A CA 1
ATOM 957 C C . ARG A 1 119 ? 15.546 -13.427 -7.725 1.00 82.00 119 ARG A C 1
ATOM 959 O O . ARG A 1 119 ? 15.725 -14.265 -6.845 1.00 82.00 119 ARG A O 1
ATOM 966 N N . GLN A 1 120 ? 16.360 -13.332 -8.777 1.00 82.19 120 GLN A N 1
ATOM 967 C CA . GLN A 1 120 ? 17.561 -14.164 -8.929 1.00 82.19 120 GLN A CA 1
ATOM 968 C C . GLN A 1 120 ? 18.608 -13.884 -7.842 1.00 82.19 120 GLN A C 1
ATOM 970 O O . GLN A 1 120 ? 19.363 -14.781 -7.473 1.00 82.19 120 GLN A O 1
ATOM 975 N N . SER A 1 121 ? 18.634 -12.662 -7.304 1.00 79.62 121 SER A N 1
ATOM 976 C CA . SER A 1 121 ? 19.508 -12.267 -6.196 1.00 79.62 121 SER A CA 1
ATOM 977 C C . SER A 1 121 ? 19.002 -12.694 -4.808 1.00 79.62 121 SER A C 1
ATOM 979 O O . SER A 1 121 ? 19.705 -12.494 -3.814 1.00 79.62 121 SER A O 1
ATOM 981 N N . GLY A 1 122 ? 17.826 -13.332 -4.743 1.00 78.31 122 GLY A N 1
ATOM 982 C CA . GLY A 1 122 ? 17.266 -13.921 -3.527 1.00 78.31 122 GLY A CA 1
ATOM 983 C C . GLY A 1 122 ? 16.002 -13.248 -2.991 1.00 78.31 122 GLY A C 1
ATOM 984 O O . GLY A 1 122 ? 15.644 -13.541 -1.853 1.00 78.31 122 GLY A O 1
ATOM 985 N N . ASP A 1 123 ? 15.346 -12.383 -3.772 1.00 77.62 123 ASP A N 1
ATOM 986 C CA . ASP A 1 123 ? 14.062 -11.780 -3.393 1.00 77.62 123 ASP A CA 1
ATOM 987 C C . ASP A 1 123 ? 12.886 -12.734 -3.641 1.00 77.62 123 ASP A C 1
ATOM 989 O O . ASP A 1 123 ? 12.565 -13.064 -4.785 1.00 77.62 123 ASP A O 1
ATOM 993 N N . ASP A 1 124 ? 12.228 -13.180 -2.578 1.00 78.44 124 ASP A N 1
ATOM 994 C CA . ASP A 1 124 ? 11.025 -14.009 -2.643 1.00 78.44 124 ASP A CA 1
ATOM 995 C C . ASP A 1 124 ? 9.736 -13.198 -2.862 1.00 78.44 124 ASP A C 1
ATOM 997 O O . ASP A 1 124 ? 8.743 -13.763 -3.326 1.00 78.44 124 ASP A O 1
ATOM 1001 N N . GLU A 1 125 ? 9.760 -11.888 -2.591 1.00 78.81 125 GLU A N 1
ATOM 1002 C CA . GLU A 1 125 ? 8.631 -10.964 -2.778 1.00 78.81 125 GLU A CA 1
ATOM 1003 C C . GLU A 1 125 ? 8.601 -10.343 -4.192 1.00 78.81 125 GLU A C 1
ATOM 1005 O O . GLU A 1 125 ? 7.593 -9.756 -4.591 1.00 78.81 125 GLU A O 1
ATOM 1010 N N . ALA A 1 126 ? 9.681 -10.479 -4.972 1.00 81.75 126 ALA A N 1
ATOM 1011 C CA . ALA A 1 126 ? 9.785 -9.902 -6.311 1.00 81.75 126 ALA A CA 1
ATOM 1012 C C . ALA A 1 126 ? 8.785 -10.523 -7.304 1.00 81.75 126 ALA A C 1
ATOM 1014 O O . ALA A 1 126 ? 8.633 -11.750 -7.403 1.00 81.75 126 ALA A O 1
ATOM 1015 N N . MET A 1 127 ? 8.128 -9.670 -8.099 1.00 83.62 127 MET A N 1
ATOM 1016 C CA . MET A 1 127 ? 7.118 -10.132 -9.048 1.00 83.62 127 MET A CA 1
ATOM 1017 C C . MET A 1 127 ? 7.759 -10.909 -10.203 1.00 83.62 127 MET A C 1
ATOM 1019 O O . MET A 1 127 ? 8.915 -10.708 -10.583 1.00 83.62 127 MET A O 1
ATOM 1023 N N . ALA A 1 128 ? 6.992 -11.836 -10.773 1.00 84.31 128 ALA A N 1
ATOM 1024 C CA . ALA A 1 128 ? 7.384 -12.512 -12.002 1.00 84.31 128 ALA A CA 1
ATOM 1025 C C . ALA A 1 128 ? 7.149 -11.600 -13.215 1.00 84.31 128 ALA A C 1
ATOM 1027 O O . ALA A 1 128 ? 6.226 -10.787 -13.2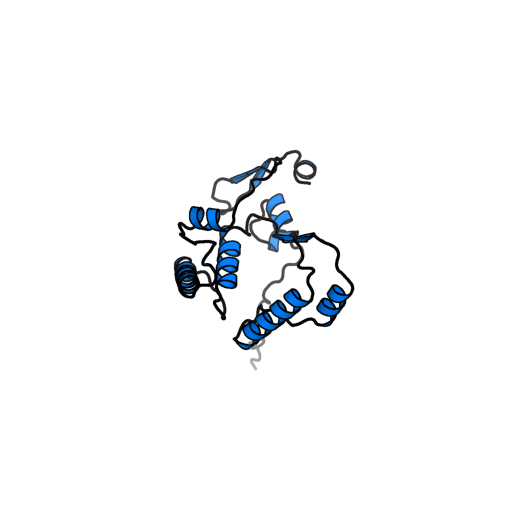21 1.00 84.31 128 ALA A O 1
ATOM 1028 N N . LEU A 1 129 ? 7.951 -11.784 -14.265 1.00 87.00 129 LEU A N 1
ATOM 1029 C CA . LEU A 1 129 ? 7.695 -11.162 -15.560 1.00 87.00 129 LEU A CA 1
ATOM 1030 C C . LEU A 1 129 ? 6.393 -11.719 -16.151 1.00 87.00 129 LEU A C 1
ATOM 1032 O O . LEU A 1 129 ? 6.303 -12.916 -16.430 1.00 87.00 129 LEU A O 1
ATOM 1036 N N . ASP A 1 130 ? 5.423 -10.836 -16.381 1.00 90.31 130 ASP A N 1
ATOM 1037 C CA . ASP A 1 130 ? 4.170 -11.154 -17.064 1.00 90.31 130 ASP A CA 1
ATOM 1038 C C . ASP A 1 130 ? 4.136 -10.497 -18.454 1.00 90.31 130 ASP A C 1
ATOM 1040 O O . ASP A 1 130 ? 3.754 -9.337 -18.632 1.00 90.31 130 ASP A O 1
ATOM 1044 N N . GLU A 1 131 ? 4.548 -11.260 -19.468 1.00 88.69 131 GLU A N 1
ATOM 1045 C CA . GLU A 1 131 ? 4.518 -10.803 -20.862 1.00 88.69 131 GLU A CA 1
ATOM 1046 C C . GLU A 1 131 ? 3.092 -10.637 -21.403 1.00 88.69 131 GLU A C 1
ATOM 1048 O O . GLU A 1 131 ? 2.876 -9.841 -22.318 1.00 88.69 131 GLU A O 1
ATOM 1053 N N . ALA A 1 132 ? 2.099 -11.350 -20.856 1.00 91.25 132 ALA A N 1
ATOM 1054 C CA . ALA A 1 132 ? 0.712 -11.173 -21.276 1.00 91.25 132 ALA A CA 1
ATOM 1055 C C . ALA A 1 132 ? 0.179 -9.815 -20.801 1.00 91.25 132 ALA A C 1
ATOM 1057 O O . ALA A 1 132 ? -0.482 -9.119 -21.575 1.00 91.25 132 ALA A O 1
ATOM 1058 N N . PHE A 1 133 ? 0.534 -9.404 -19.581 1.00 90.44 133 PHE A N 1
ATOM 1059 C CA . PHE A 1 133 ? 0.241 -8.070 -19.062 1.00 90.44 133 PHE A CA 1
ATOM 1060 C C . PHE A 1 133 ? 0.952 -6.971 -19.864 1.00 90.44 133 PHE A C 1
ATOM 1062 O O . PHE A 1 133 ? 0.303 -6.023 -20.306 1.00 90.44 133 PHE A O 1
ATOM 1069 N N . CYS A 1 134 ? 2.254 -7.114 -20.149 1.00 89.19 134 CYS A N 1
ATOM 1070 C CA . CYS A 1 134 ? 2.974 -6.155 -20.999 1.00 89.19 134 CYS A CA 1
ATOM 1071 C C . CYS A 1 134 ? 2.351 -6.042 -22.395 1.00 89.19 134 CYS A C 1
ATOM 1073 O O . CYS A 1 134 ? 2.143 -4.936 -22.890 1.00 89.19 134 CYS A O 1
ATOM 1075 N N . ARG A 1 135 ? 1.985 -7.172 -23.009 1.00 90.06 135 ARG A N 1
ATOM 1076 C CA . ARG A 1 135 ? 1.291 -7.176 -24.299 1.00 90.06 135 ARG A CA 1
ATOM 1077 C C . ARG A 1 135 ? -0.077 -6.497 -24.215 1.00 90.06 135 ARG A C 1
ATOM 1079 O O . ARG A 1 135 ? -0.471 -5.828 -25.162 1.00 90.06 135 ARG A O 1
ATOM 1086 N N . ALA A 1 136 ? -0.805 -6.646 -23.108 1.00 91.69 136 ALA A N 1
ATOM 1087 C CA . ALA A 1 136 ? -2.064 -5.935 -22.894 1.00 91.69 136 ALA A CA 1
ATOM 1088 C C . ALA A 1 136 ? -1.854 -4.411 -22.841 1.00 91.69 136 ALA A C 1
ATOM 1090 O O . ALA A 1 136 ? -2.608 -3.676 -23.477 1.00 91.69 136 ALA A O 1
ATOM 1091 N N . LEU A 1 137 ? -0.798 -3.941 -22.165 1.00 90.25 137 LEU A N 1
ATOM 1092 C CA . LEU A 1 137 ? -0.428 -2.520 -22.130 1.00 90.25 137 LEU A CA 1
ATOM 1093 C C . LEU A 1 137 ? -0.068 -1.965 -23.517 1.00 90.25 137 LEU A C 1
ATOM 1095 O O . LEU A 1 137 ? -0.402 -0.821 -23.817 1.00 90.25 137 LEU A O 1
ATOM 1099 N N . GLU A 1 138 ? 0.550 -2.772 -24.387 1.00 91.19 138 GLU A N 1
ATOM 1100 C CA . GLU A 1 138 ? 0.879 -2.388 -25.773 1.00 91.19 138 GLU A CA 1
ATOM 1101 C C . GLU A 1 138 ? -0.364 -2.104 -26.637 1.00 91.19 138 GLU A C 1
ATOM 1103 O O . GLU A 1 138 ? -0.277 -1.323 -27.584 1.00 91.19 138 GLU A O 1
ATOM 1108 N N . TYR A 1 139 ? -1.534 -2.667 -26.304 1.00 90.69 139 TYR A N 1
ATOM 1109 C CA . TYR A 1 139 ? -2.801 -2.306 -26.961 1.00 90.69 139 TYR A CA 1
ATOM 1110 C C . TYR A 1 139 ? -3.351 -0.941 -26.516 1.00 90.69 139 TYR A C 1
ATOM 1112 O O . TYR A 1 139 ? -4.291 -0.436 -27.129 1.00 90.69 139 TYR A O 1
ATOM 1120 N N . GLY A 1 140 ? -2.749 -0.328 -25.494 1.00 85.50 140 GLY A N 1
ATOM 1121 C CA . GLY A 1 140 ? -3.072 1.008 -25.014 1.00 85.50 140 GLY A CA 1
ATOM 1122 C C . GLY A 1 140 ? -3.950 0.988 -23.769 1.00 85.50 140 GLY A C 1
ATOM 1123 O O . GLY A 1 140 ? -5.177 0.969 -23.856 1.00 85.50 140 GLY A O 1
ATOM 1124 N N . LEU A 1 141 ? -3.314 1.079 -22.599 1.00 88.56 141 LEU A N 1
ATOM 1125 C CA . LEU A 1 141 ? -3.995 1.417 -21.352 1.00 88.56 141 LEU A CA 1
ATOM 1126 C C . LEU A 1 141 ? -4.157 2.944 -21.255 1.00 88.56 141 LEU A C 1
ATOM 1128 O O . LEU A 1 141 ? -3.178 3.698 -21.270 1.00 88.56 141 LEU A O 1
ATOM 1132 N N . SER A 1 142 ? -5.400 3.415 -21.146 1.00 85.31 142 SER A N 1
ATOM 1133 C CA . SER A 1 142 ? -5.688 4.830 -20.885 1.00 85.31 142 SER A CA 1
ATOM 1134 C C . SER A 1 142 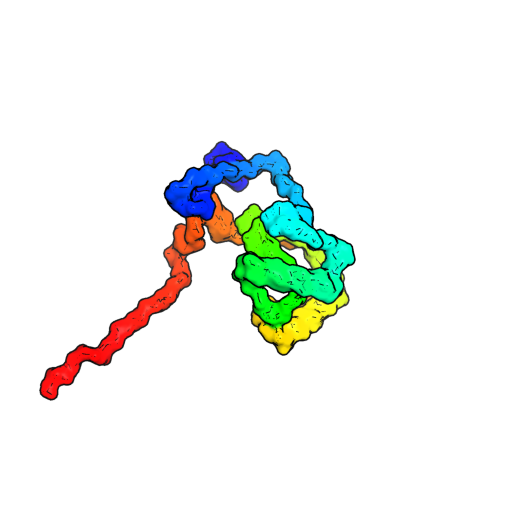? -5.061 5.290 -19.561 1.00 85.31 142 SER A C 1
ATOM 1136 O O . SER A 1 142 ? -4.857 4.457 -18.677 1.00 85.31 142 SER A O 1
ATOM 1138 N N . PRO A 1 143 ? -4.802 6.595 -19.359 1.00 87.62 143 PRO A N 1
ATOM 1139 C CA . PRO A 1 143 ? -4.405 7.113 -18.050 1.00 87.62 143 PRO A CA 1
ATOM 1140 C C . PRO A 1 143 ? -5.406 6.672 -16.974 1.00 87.6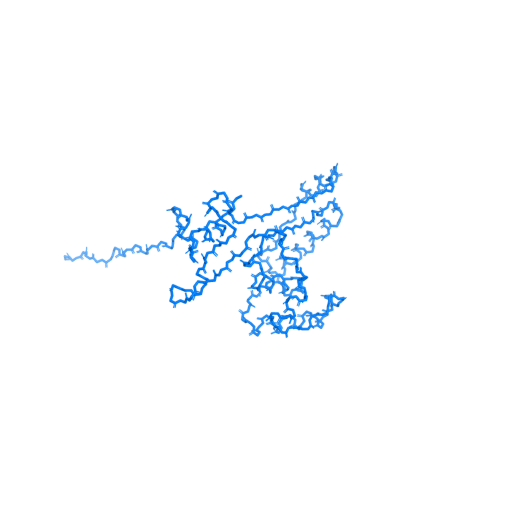2 143 PRO A C 1
ATOM 1142 O O . PRO A 1 143 ? -6.573 7.063 -17.011 1.00 87.62 143 PRO A O 1
ATOM 1145 N N . THR A 1 144 ? -4.957 5.805 -16.066 1.00 82.62 144 THR A N 1
ATOM 1146 C CA . THR A 1 144 ? -5.801 5.102 -15.091 1.00 82.62 144 THR A CA 1
ATOM 1147 C C . THR A 1 144 ? -5.212 5.280 -13.693 1.00 82.62 144 THR A C 1
ATOM 1149 O O . THR A 1 144 ? -4.000 5.413 -13.532 1.00 82.62 144 THR A O 1
ATOM 1152 N N . GLY A 1 145 ? -6.074 5.332 -12.680 1.00 81.38 145 GLY A N 1
ATOM 1153 C CA . GLY A 1 145 ? -5.671 5.320 -11.276 1.00 81.38 145 GLY A CA 1
ATOM 1154 C C . GLY A 1 145 ? -6.081 4.007 -10.627 1.00 81.38 145 GLY A C 1
ATOM 1155 O O . GLY A 1 145 ? -7.233 3.591 -10.770 1.00 81.38 145 GLY A O 1
ATOM 1156 N N . GLY A 1 146 ? -5.145 3.384 -9.920 1.00 78.06 146 GLY A N 1
ATOM 1157 C CA . GLY A 1 146 ? -5.386 2.208 -9.099 1.00 78.06 146 GLY A CA 1
ATOM 1158 C C . GLY A 1 146 ? -5.707 2.601 -7.668 1.00 78.06 146 GLY A C 1
ATOM 1159 O O . GLY A 1 146 ? -5.161 3.568 -7.128 1.00 78.06 146 GLY A O 1
ATOM 1160 N N . TRP A 1 147 ? -6.594 1.844 -7.029 1.00 80.38 147 TRP A N 1
ATOM 1161 C CA . TRP A 1 147 ? -6.873 2.004 -5.608 1.00 80.38 147 TRP A CA 1
ATOM 1162 C C . TRP A 1 147 ? -7.063 0.649 -4.944 1.00 80.38 147 TRP A C 1
ATOM 1164 O O . TRP A 1 147 ? -7.860 -0.173 -5.403 1.00 80.38 147 TRP A O 1
ATOM 1174 N N . GLY A 1 148 ? -6.340 0.439 -3.846 1.00 79.94 148 GLY A N 1
ATOM 1175 C CA . GLY A 1 148 ? -6.451 -0.747 -3.012 1.00 79.94 148 GLY A CA 1
ATOM 1176 C C . GLY A 1 148 ? -6.853 -0.370 -1.592 1.00 79.94 148 GLY A C 1
ATOM 1177 O O . GLY A 1 148 ? -6.266 0.518 -0.977 1.00 79.94 148 GLY A O 1
ATOM 1178 N N . LEU A 1 149 ? -7.833 -1.084 -1.042 1.00 80.88 149 LEU A N 1
ATOM 1179 C CA . LEU A 1 149 ? -8.223 -0.956 0.358 1.00 80.88 149 LEU A CA 1
ATOM 1180 C C . LEU A 1 149 ? -8.307 -2.326 1.010 1.00 80.88 149 LEU A C 1
ATOM 1182 O O . LEU A 1 149 ? -9.061 -3.192 0.571 1.00 80.88 149 LEU A O 1
ATOM 1186 N N . GLY A 1 150 ? -7.574 -2.486 2.109 1.00 83.19 150 GLY A N 1
ATOM 1187 C CA . GLY A 1 150 ? -7.708 -3.648 2.976 1.00 83.19 150 GLY A CA 1
ATOM 1188 C C . GLY A 1 150 ? -9.037 -3.606 3.725 1.00 83.19 150 GLY A C 1
ATOM 1189 O O . GLY A 1 150 ? -9.159 -2.887 4.718 1.00 83.19 150 GLY A O 1
ATOM 1190 N N . VAL A 1 151 ? -10.019 -4.381 3.263 1.00 86.88 151 VAL A N 1
ATOM 1191 C CA . VAL A 1 151 ? -11.348 -4.470 3.889 1.00 86.88 151 VAL A CA 1
ATOM 1192 C C . VAL A 1 151 ? -11.239 -4.970 5.328 1.00 86.88 151 VAL A C 1
ATOM 1194 O O . VAL A 1 151 ? -11.849 -4.382 6.212 1.00 86.88 151 VAL A O 1
ATOM 1197 N N . ASP A 1 152 ? -10.397 -5.968 5.595 1.00 85.31 152 ASP A N 1
ATOM 1198 C CA . ASP A 1 152 ? -10.189 -6.508 6.942 1.00 85.31 152 ASP A CA 1
ATOM 1199 C C . ASP A 1 152 ? -9.654 -5.441 7.905 1.00 85.31 152 ASP A C 1
ATOM 1201 O O . ASP A 1 152 ? -10.171 -5.281 9.007 1.00 85.31 152 ASP A O 1
ATOM 1205 N N . ARG A 1 153 ? -8.668 -4.642 7.469 1.00 83.88 153 ARG A N 1
ATOM 1206 C CA . ARG A 1 153 ? -8.122 -3.532 8.269 1.00 83.88 153 ARG A CA 1
ATOM 1207 C C . ARG A 1 153 ? -9.158 -2.434 8.497 1.00 83.88 153 ARG A C 1
ATOM 1209 O O . ARG A 1 153 ? -9.226 -1.875 9.588 1.00 83.88 153 ARG A O 1
ATOM 1216 N N . LEU A 1 154 ? -9.978 -2.136 7.489 1.00 84.69 154 LEU A N 1
ATOM 1217 C CA . LEU A 1 154 ? -11.085 -1.200 7.649 1.00 84.69 154 LEU A CA 1
ATOM 1218 C C . LEU A 1 154 ? -12.100 -1.720 8.677 1.00 84.69 154 LEU A C 1
ATOM 1220 O O . LEU A 1 154 ? -12.535 -0.958 9.537 1.00 84.69 154 LEU A O 1
ATOM 1224 N N . CYS A 1 155 ? -12.465 -3.001 8.603 1.00 87.38 155 CYS A N 1
ATOM 1225 C CA . CYS A 1 155 ? -13.344 -3.633 9.578 1.00 87.38 155 CYS A CA 1
ATOM 1226 C C . CYS A 1 155 ? -12.742 -3.543 10.980 1.00 87.38 155 CYS A C 1
ATOM 1228 O O . CYS A 1 155 ? -13.420 -3.042 11.866 1.00 87.38 155 CYS A O 1
ATOM 1230 N N . MET A 1 156 ? -11.465 -3.902 11.152 1.00 86.62 156 MET A N 1
ATOM 1231 C CA . MET A 1 156 ? -10.754 -3.805 12.434 1.00 86.62 156 MET A CA 1
ATOM 1232 C C . MET A 1 156 ? -10.848 -2.405 13.044 1.00 86.62 156 MET A C 1
ATOM 1234 O O . MET A 1 156 ? -11.122 -2.257 14.232 1.00 86.62 156 MET A O 1
ATOM 1238 N N . LEU A 1 157 ? -10.663 -1.374 12.218 1.00 84.50 157 LEU A N 1
ATOM 1239 C CA . LEU A 1 157 ? -10.738 0.019 12.643 1.00 84.50 157 LEU A CA 1
ATOM 1240 C C . LEU A 1 157 ? -12.151 0.423 13.084 1.00 84.50 157 LEU A C 1
ATOM 1242 O O . LEU A 1 157 ? -12.315 1.143 14.065 1.00 84.50 157 LEU A O 1
ATOM 1246 N N . LEU A 1 158 ? -13.173 -0.037 12.360 1.00 85.56 158 LEU A N 1
ATOM 1247 C CA . LEU A 1 158 ? -14.575 0.270 12.649 1.00 85.56 158 LEU A CA 1
ATOM 1248 C C . LEU A 1 158 ? -15.143 -0.545 13.819 1.00 85.56 158 LEU A C 1
ATOM 1250 O O . LEU A 1 158 ? -16.111 -0.106 14.437 1.00 85.56 158 LEU A O 1
ATOM 1254 N N . THR A 1 159 ? -14.558 -1.705 14.123 1.00 87.00 159 THR A N 1
ATOM 1255 C CA . THR A 1 159 ? -14.978 -2.599 15.213 1.00 87.00 159 THR A CA 1
ATOM 1256 C C . THR A 1 159 ? -14.071 -2.525 16.441 1.00 87.00 159 THR A C 1
ATOM 1258 O O . THR A 1 159 ? -14.189 -3.370 17.325 1.00 87.00 159 THR A O 1
ATOM 1261 N N . ASP A 1 160 ? -13.162 -1.546 16.503 1.00 85.44 160 ASP A N 1
ATOM 1262 C CA . ASP A 1 160 ? -12.182 -1.378 17.589 1.00 85.44 160 ASP A CA 1
ATOM 1263 C C . ASP A 1 160 ? -11.400 -2.671 17.905 1.00 85.44 160 ASP A C 1
ATOM 1265 O O . ASP A 1 160 ? -11.165 -3.045 19.053 1.00 85.44 160 ASP A O 1
ATOM 1269 N N . SER A 1 161 ? -11.044 -3.418 16.857 1.00 84.88 161 SER A N 1
ATOM 1270 C CA . SER A 1 161 ? -10.416 -4.735 16.963 1.00 84.88 161 SER A CA 1
ATOM 1271 C C . SER A 1 161 ? -8.929 -4.662 16.618 1.00 84.88 161 SER A C 1
ATOM 1273 O O . SER A 1 161 ? -8.558 -4.368 15.487 1.00 84.88 161 SER A O 1
ATOM 1275 N N . GLN A 1 162 ? -8.057 -4.991 17.575 1.00 82.62 162 GLN A N 1
ATOM 1276 C CA . GLN A 1 162 ? -6.595 -4.944 17.387 1.00 82.62 162 GLN A CA 1
ATOM 1277 C C . GLN A 1 162 ? -6.024 -6.161 16.643 1.00 82.62 162 GLN A C 1
ATOM 1279 O O . GLN A 1 162 ? -4.885 -6.133 16.181 1.00 82.62 162 GLN A O 1
ATOM 1284 N N . ASN A 1 163 ? -6.793 -7.246 16.531 1.00 84.88 163 ASN A N 1
ATOM 1285 C CA . ASN A 1 163 ? -6.363 -8.485 15.895 1.00 84.88 163 ASN A CA 1
ATOM 1286 C C . ASN A 1 163 ? -7.264 -8.814 14.702 1.00 84.88 163 ASN A C 1
ATOM 1288 O O . ASN A 1 163 ? -8.484 -8.852 14.836 1.00 84.88 163 ASN A O 1
ATOM 1292 N N . ILE A 1 164 ? -6.658 -9.117 13.549 1.00 87.00 164 ILE A N 1
ATOM 1293 C CA . ILE A 1 164 ? -7.381 -9.474 12.318 1.00 87.00 164 ILE A CA 1
ATOM 1294 C C . ILE A 1 164 ? -8.271 -10.711 12.491 1.00 87.00 164 ILE A C 1
ATOM 1296 O O . ILE A 1 164 ? -9.263 -10.879 11.792 1.00 87.00 164 ILE A O 1
ATOM 1300 N N . LYS A 1 165 ? -7.951 -11.573 13.461 1.00 88.12 165 LYS A N 1
ATOM 1301 C CA . LYS A 1 165 ? -8.752 -12.761 13.770 1.00 88.12 165 LYS A CA 1
ATOM 1302 C C . LYS A 1 165 ? -10.149 -12.436 14.302 1.00 88.12 165 LYS A C 1
ATOM 1304 O O . LYS A 1 165 ? -11.024 -13.275 14.158 1.00 88.12 165 LYS A O 1
ATOM 1309 N N . GLU A 1 166 ? -10.359 -11.247 14.865 1.00 88.00 166 GLU A N 1
ATOM 1310 C CA . GLU A 1 166 ? -11.669 -10.820 15.381 1.00 88.00 166 GLU A CA 1
ATOM 1311 C C . GLU A 1 166 ? -12.646 -10.451 14.256 1.00 88.00 166 GLU A C 1
ATOM 1313 O O . GLU A 1 166 ? -13.858 -10.525 14.434 1.00 88.00 166 GLU A O 1
ATOM 1318 N N . VAL A 1 167 ? -12.128 -10.076 13.081 1.00 90.44 167 VAL A N 1
ATOM 1319 C CA . VAL A 1 167 ? -12.943 -9.687 11.916 1.00 90.44 167 VAL A CA 1
ATOM 1320 C C . VAL A 1 167 ? -13.050 -10.792 10.863 1.00 90.44 167 VAL A C 1
ATOM 1322 O O . VAL A 1 167 ? -13.755 -10.637 9.868 1.00 90.44 167 VAL A O 1
ATOM 1325 N N . LEU A 1 168 ? -12.382 -11.926 11.087 1.00 91.25 168 LEU A N 1
ATOM 1326 C CA . LEU A 1 168 ? -12.418 -13.103 10.224 1.00 91.25 168 LEU A CA 1
ATOM 1327 C C . LEU A 1 168 ? -13.220 -14.215 10.900 1.00 91.25 168 LEU A C 1
ATOM 1329 O O . LEU A 1 168 ? -12.837 -14.698 11.958 1.00 91.25 168 LEU A O 1
ATOM 1333 N N . LEU A 1 169 ? -14.293 -14.687 10.254 1.00 89.69 169 LEU A N 1
ATOM 1334 C CA . LEU A 1 169 ? -15.144 -15.757 10.803 1.00 89.69 169 LEU A CA 1
ATOM 1335 C C . LEU A 1 169 ? -14.372 -17.056 11.089 1.00 89.69 169 LEU A C 1
ATOM 1337 O O . LEU A 1 169 ? -14.631 -17.728 12.083 1.00 89.69 169 LEU A O 1
ATOM 1341 N N . PHE A 1 170 ? -13.425 -17.406 10.216 1.00 92.62 170 PHE A N 1
ATOM 1342 C CA . PHE A 1 170 ? -12.591 -18.603 10.338 1.00 92.62 170 PHE A CA 1
ATOM 1343 C C . PHE A 1 170 ? -11.132 -18.238 10.032 1.00 92.62 170 PHE A C 1
ATOM 1345 O O . PHE A 1 170 ? -10.685 -18.393 8.892 1.00 92.62 170 PHE A O 1
ATOM 1352 N N . PRO A 1 171 ? -10.380 -17.701 11.009 1.00 91.19 171 PRO A N 1
ATOM 1353 C CA . PRO A 1 171 ? -9.001 -17.300 10.780 1.00 91.19 171 PRO A CA 1
ATOM 1354 C C . PRO A 1 171 ? -8.102 -18.523 10.590 1.00 91.19 171 PRO A C 1
ATOM 1356 O O . PRO A 1 171 ? -8.315 -19.576 11.194 1.00 91.19 171 PRO A O 1
ATOM 1359 N N . ALA A 1 172 ? -7.036 -18.370 9.805 1.00 89.94 172 ALA A N 1
ATOM 1360 C CA . ALA A 1 172 ? -6.004 -19.393 9.711 1.00 89.94 172 ALA A CA 1
ATOM 1361 C C . ALA A 1 172 ? -5.331 -19.585 11.084 1.00 89.94 172 ALA A C 1
ATOM 1363 O O . ALA A 1 172 ? -4.721 -18.668 11.645 1.00 89.94 172 ALA A O 1
ATOM 1364 N N . MET A 1 173 ? -5.451 -20.794 11.629 1.00 90.62 173 MET A N 1
ATOM 1365 C CA . MET A 1 173 ? -4.847 -21.194 12.897 1.00 90.62 173 MET A CA 1
ATOM 1366 C C . MET A 1 173 ? -3.765 -22.236 12.639 1.00 90.62 173 MET A C 1
ATOM 1368 O O . MET A 1 173 ? -3.888 -23.065 11.739 1.00 90.62 173 MET A O 1
ATOM 1372 N N . LYS A 1 174 ? -2.697 -22.206 13.443 1.00 87.56 174 LYS A N 1
ATOM 1373 C CA . LYS A 1 174 ? -1.732 -23.308 13.447 1.00 87.56 174 LYS A CA 1
ATOM 1374 C C . LYS A 1 174 ? -2.465 -24.574 13.916 1.00 87.56 174 LYS A C 1
ATOM 1376 O O . LYS A 1 174 ? -3.168 -24.481 14.927 1.00 87.56 174 LYS A O 1
ATOM 1381 N N . PRO A 1 175 ? -2.326 -25.714 13.219 1.00 90.38 175 PRO A N 1
ATOM 1382 C CA . PRO A 1 175 ? -2.857 -26.981 13.704 1.00 90.38 175 PRO A CA 1
ATOM 1383 C C . PRO A 1 175 ? -2.325 -27.259 15.114 1.00 90.38 175 PRO A C 1
ATOM 1385 O O . PRO A 1 175 ? -1.162 -26.968 15.397 1.00 90.38 175 PRO A O 1
ATOM 1388 N N . GLN A 1 176 ? -3.163 -27.793 16.000 1.00 80.19 176 GLN A N 1
ATOM 1389 C CA . GLN A 1 176 ? -2.665 -28.390 17.237 1.00 80.19 176 GLN A CA 1
ATOM 1390 C C . GLN A 1 176 ? -2.115 -29.772 16.879 1.00 80.19 176 GLN A C 1
ATOM 1392 O O . GLN A 1 176 ? -2.813 -30.537 16.213 1.00 80.19 176 GLN A O 1
ATOM 1397 N N . ASP A 1 177 ? -0.868 -30.058 17.261 1.00 70.50 177 ASP A N 1
ATOM 1398 C CA . ASP A 1 177 ? -0.254 -31.372 17.059 1.00 70.50 177 ASP A CA 1
ATOM 1399 C C . ASP A 1 177 ? -1.193 -32.466 17.592 1.00 70.50 177 ASP A C 1
ATOM 1401 O O . ASP A 1 177 ? -1.690 -32.370 18.719 1.00 70.50 177 ASP A O 1
ATOM 1405 N N . GLU A 1 178 ? -1.455 -33.502 16.788 1.00 56.41 178 GLU A N 1
ATOM 1406 C CA . GLU A 1 178 ? -2.188 -34.674 17.267 1.00 56.41 178 GLU A CA 1
ATOM 1407 C C . GLU A 1 178 ? -1.482 -35.245 18.508 1.00 56.41 178 GLU A C 1
ATOM 1409 O O . GLU A 1 178 ? -0.249 -35.365 18.515 1.00 56.41 178 GLU A O 1
ATOM 1414 N N . PRO A 1 179 ? -2.214 -35.651 19.562 1.00 49.91 179 PRO A N 1
ATOM 1415 C CA . PRO A 1 179 ? -1.604 -36.404 20.640 1.00 49.91 179 PRO A CA 1
ATOM 1416 C C . PRO A 1 179 ? -1.052 -37.704 20.051 1.00 49.91 179 PRO A C 1
ATOM 1418 O O . PRO A 1 179 ? -1.801 -38.579 19.622 1.00 49.91 179 PRO A O 1
ATOM 1421 N N . SER A 1 180 ? 0.279 -37.810 20.027 1.00 48.12 180 SER A N 1
ATOM 1422 C CA . SER A 1 180 ? 1.030 -39.014 19.678 1.00 48.12 180 SER A CA 1
ATOM 1423 C C . SER A 1 180 ? 0.346 -40.252 20.266 1.00 48.12 180 SER A C 1
ATOM 1425 O O . SER A 1 180 ? 0.400 -40.483 21.477 1.00 48.12 180 SER A O 1
ATOM 1427 N N . ALA A 1 181 ? -0.246 -41.074 19.398 1.00 47.78 181 ALA A N 1
ATOM 1428 C CA . ALA A 1 181 ? -0.781 -42.400 19.691 1.00 47.78 181 ALA A CA 1
ATOM 1429 C C . ALA A 1 181 ? 0.347 -43.394 20.047 1.00 47.78 181 ALA A C 1
ATOM 1431 O O . ALA A 1 181 ? 0.587 -44.386 19.362 1.00 47.78 181 ALA A O 1
ATOM 1432 N N . LYS A 1 182 ? 1.083 -43.110 21.125 1.00 47.94 182 LYS A N 1
ATOM 1433 C CA . LYS A 1 182 ? 2.080 -43.987 21.749 1.00 47.94 182 LYS A CA 1
ATOM 1434 C C . LYS A 1 182 ? 1.929 -43.956 23.265 1.00 47.94 182 LYS A C 1
ATOM 1436 O O . LYS A 1 182 ? 2.841 -43.591 23.996 1.00 47.94 182 LYS A O 1
ATOM 1441 N N . ALA A 1 183 ? 0.764 -44.367 23.738 1.00 50.97 183 ALA A N 1
ATOM 1442 C CA . ALA A 1 183 ? 0.614 -44.899 25.079 1.00 50.97 183 ALA A CA 1
ATOM 1443 C C . ALA A 1 183 ? -0.523 -45.918 25.054 1.00 50.97 183 ALA A C 1
ATOM 1445 O O . ALA A 1 183 ? -1.636 -45.596 24.647 1.00 50.97 183 ALA A O 1
ATOM 1446 N N . THR A 1 184 ? -0.231 -47.119 25.551 1.00 48.06 184 THR A N 1
ATOM 1447 C CA . THR A 1 184 ? -1.133 -48.263 25.788 1.00 48.06 184 THR A CA 1
ATOM 1448 C C . THR A 1 184 ? -1.148 -49.352 24.713 1.00 48.06 184 THR A C 1
ATOM 1450 O O . THR A 1 184 ? -2.097 -49.520 23.961 1.00 48.06 184 THR A O 1
ATOM 1453 N N . LEU A 1 185 ? -0.117 -50.192 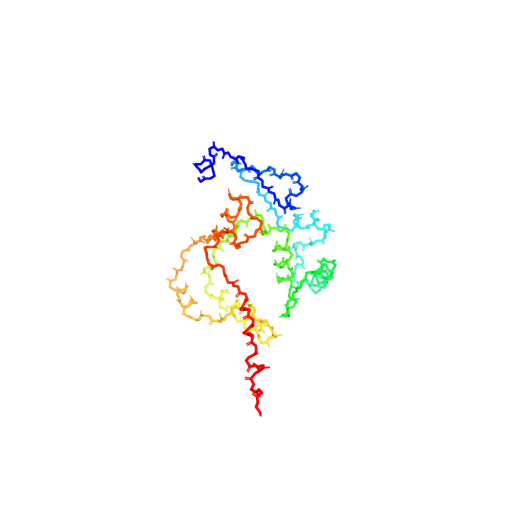24.750 1.00 42.19 185 LEU A N 1
ATOM 1454 C CA . LEU A 1 185 ? -0.318 -51.640 24.705 1.00 42.19 185 LEU A CA 1
ATOM 1455 C C . LEU A 1 185 ? 0.597 -52.239 25.772 1.00 42.19 185 LEU A C 1
ATOM 1457 O O . LEU A 1 185 ? 1.749 -52.578 25.525 1.00 42.19 185 LEU A O 1
ATOM 1461 N N . GLY A 1 186 ? 0.081 -52.241 27.001 1.00 46.56 186 GLY A N 1
ATOM 1462 C CA . GLY A 1 186 ? 0.516 -53.187 28.013 1.00 46.56 186 GLY A CA 1
ATOM 1463 C C . GLY A 1 186 ? -0.241 -54.493 27.797 1.00 46.56 186 GLY A C 1
ATOM 1464 O O . GLY A 1 186 ? -1.472 -54.487 27.800 1.00 46.56 186 GLY A O 1
ATOM 1465 N N . ALA A 1 187 ? 0.509 -55.569 27.591 1.00 38.16 187 ALA A N 1
ATOM 1466 C CA . ALA A 1 187 ? 0.180 -56.944 27.949 1.00 38.16 187 ALA A CA 1
ATOM 1467 C C . ALA A 1 187 ? 1.503 -57.710 28.049 1.00 38.16 187 ALA A C 1
ATOM 1469 O O . ALA A 1 187 ? 2.300 -57.608 27.088 1.00 38.16 187 ALA A O 1
#

Secondary structure (DSSP, 8-state):
-HHHHHSSSEEEE--S-TTSPPEEEE-PSSPPP--HHHHHHHHH-----GGGTTSHHHHHHHHHHHHHTT---PSP--HHHHHHHHHHHHTTTSS-EEEE----HHHHHHHHHHHHHHHHTT-SSPPPP-HHHHHHHHTT--S-EEEE--HHHHHHHHTT-SSGGGT-SS---PPPPP--S-S----

pLDDT: mean 80.45, std 10.27, range [38.16, 92.62]

Sequence (187 aa):
MVKELTGGYKIKYQSNGLDKDPIEIDFTPPFRRIDMVEELNKIAGLNINPEDLSSAEANQYLKDVCKKFDIKCSRPETTTRLLDKLEGHFLEVTLPNAYTELNDPVVQRQRFADQLKDRQSGDDEAMALDEAFCRALEYGLSPTGGWGLGVDRLCMLLTDSQNIKEVLLFPAMKPQDEPSAKATLGA

Foldseek 3Di:
DCCVPVVFQWDWADQPDPPDGTDIDGNDDPDDDDDLVVVLCVVLVDDQDPVCLQDPVLLVSLVVSCVVVVQDDDPPSHSVRSSVSSCVVPPCLPDWDKDWDDLDLVVVQVQQVVLVVRVVRPDPPRDHDDVVVSVVSVVPDDRDMDTDDDPLSVVCRSVSHNDSVVSDPDDDDDDDDDDPPPDDDDD

Radius of gyration: 22.43 Å; chains: 1; bounding box: 49×74×56 Å

Organism: NCBI:txid2448454